Protein AF-A0A640KVN7-F1 (afdb_monomer_lite)

Secondary structure (DSSP, 8-state):
-----THHHHHHHHHHHHHTSSSS---THHHHHHHHHHHHHHHHHHHHHHHHSSPPPPS--TTSSSS---------------------S-SSSSS------------SSEEE-HHHHHHHHHSHHHHTTEEEEE--SGGGGG-EETTPEE--TTT--HHHHHHHHHHHHHTT-SEEEEE-SSSSSHHHHHHHHHHHHHHHHT---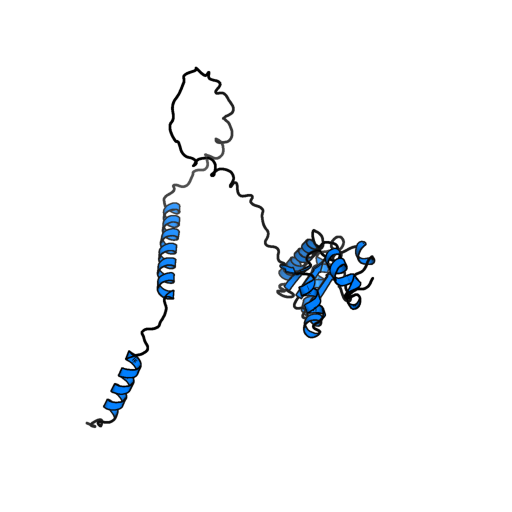SEEEEETTHHHHHHHHHTTT-GGGEE-

InterPro domains:
  IPR001763 Rhodanese-like domain [PF00581] (114-219)
  IPR001763 Rhodanese-like domain [PS50206] (126-227)
  IPR001763 Rhodanese-like domain [SM00450] (113-224)
  IPR036873 Rhodanese-like domain superfamily [G3DSA:3.40.250.10] (106-231)
  IPR036873 Rhodanese-like domain superfamily [SSF52821] (99-225)

Radius of gyration: 34.39 Å; chains: 1; bounding box: 110×63×78 Å

pLDDT: mean 75.11, std 23.39, range [31.22, 98.5]

Structure (mmCIF, N/CA/C/O backbone):
data_AF-A0A640KVN7-F1
#
_entry.id   AF-A0A640KVN7-F1
#
loop_
_atom_site.group_PDB
_atom_site.id
_atom_site.type_symbol
_atom_site.label_atom_id
_atom_site.label_alt_id
_atom_site.label_comp_id
_atom_site.label_asym_id
_atom_site.label_entity_id
_atom_site.label_seq_id
_atom_site.pdbx_PDB_ins_code
_atom_site.Cartn_x
_atom_site.Cartn_y
_atom_site.Cartn_z
_atom_site.occupancy
_atom_site.B_iso_or_equiv
_atom_site.auth_seq_id
_atom_site.auth_comp_id
_atom_site.auth_asym_id
_atom_site.auth_atom_id
_atom_site.pdbx_PDB_model_num
ATOM 1 N N . MET A 1 1 ? -47.827 -38.347 60.239 1.00 43.31 1 MET A N 1
ATOM 2 C CA . MET A 1 1 ? -46.604 -39.122 59.931 1.00 43.31 1 MET A CA 1
ATOM 3 C C . MET A 1 1 ? -46.817 -39.883 58.624 1.00 43.31 1 MET A C 1
ATOM 5 O O . MET A 1 1 ? -47.481 -40.911 58.635 1.00 43.31 1 MET A O 1
ATOM 9 N N . ARG A 1 2 ? -46.360 -39.347 57.481 1.00 44.22 2 ARG A N 1
ATOM 10 C CA . ARG A 1 2 ? -46.445 -40.034 56.176 1.00 44.22 2 ARG A CA 1
ATOM 11 C C . ARG A 1 2 ? -45.175 -40.862 55.975 1.00 44.22 2 ARG A C 1
ATOM 13 O O . ARG A 1 2 ? -44.081 -40.314 56.032 1.00 44.22 2 ARG A O 1
ATOM 20 N N . LYS A 1 3 ? -45.337 -42.174 55.791 1.00 52.16 3 LYS A N 1
ATOM 21 C CA . LYS A 1 3 ? -44.255 -43.109 55.462 1.00 52.16 3 LYS A CA 1
ATOM 22 C C . LYS A 1 3 ? -43.907 -42.936 53.981 1.00 52.16 3 LYS A C 1
ATOM 24 O O . LYS A 1 3 ? -44.757 -43.186 53.130 1.00 52.16 3 LYS A O 1
ATOM 29 N N . ASN A 1 4 ? -42.690 -42.484 53.686 1.00 48.12 4 ASN A N 1
ATOM 30 C CA . ASN A 1 4 ? -42.161 -42.459 52.324 1.00 48.12 4 ASN A CA 1
ATOM 31 C C . ASN A 1 4 ? -41.901 -43.902 51.867 1.00 48.12 4 ASN A C 1
ATOM 33 O O . ASN A 1 4 ? -41.348 -44.704 52.617 1.00 48.12 4 ASN A O 1
ATOM 37 N N . GLY A 1 5 ? -42.385 -44.239 50.672 1.00 59.75 5 GLY A N 1
ATOM 38 C CA . GLY A 1 5 ? -42.356 -45.592 50.124 1.00 59.75 5 GLY A CA 1
ATOM 39 C C . GLY A 1 5 ? -40.997 -46.007 49.533 1.00 59.75 5 GLY A C 1
ATOM 40 O O . GLY A 1 5 ? -40.165 -45.154 49.223 1.00 59.75 5 GLY A O 1
ATOM 41 N N . PRO A 1 6 ? -40.802 -47.319 49.297 1.00 62.38 6 PRO A N 1
ATOM 42 C CA . PRO A 1 6 ? -39.524 -47.955 48.935 1.00 62.38 6 PRO A CA 1
ATOM 43 C C . PRO A 1 6 ? -38.970 -47.601 47.539 1.00 62.38 6 PRO A C 1
ATOM 45 O O . PRO A 1 6 ? -37.938 -48.124 47.129 1.00 62.38 6 PRO A O 1
ATOM 48 N N . ILE A 1 7 ? -39.633 -46.712 46.795 1.00 59.22 7 ILE A N 1
ATOM 49 C CA . ILE A 1 7 ? -39.242 -46.321 45.431 1.00 59.22 7 ILE A CA 1
ATOM 50 C C . ILE A 1 7 ? -38.192 -45.194 45.451 1.00 59.22 7 ILE A C 1
ATOM 52 O O . ILE A 1 7 ? -37.333 -45.137 44.571 1.00 59.22 7 ILE A O 1
ATOM 56 N N . ALA A 1 8 ? -38.192 -44.337 46.480 1.00 58.03 8 ALA A N 1
ATOM 57 C CA . ALA A 1 8 ? -37.232 -43.233 46.592 1.00 58.03 8 ALA A CA 1
ATOM 58 C C . ALA A 1 8 ? -35.792 -43.724 46.856 1.00 58.03 8 ALA A C 1
ATOM 60 O O . ALA A 1 8 ? -34.836 -43.172 46.310 1.00 58.03 8 ALA A O 1
ATOM 61 N N . ASP A 1 9 ? -35.636 -44.818 47.605 1.00 58.88 9 ASP A N 1
ATOM 62 C CA . ASP A 1 9 ? -34.319 -45.349 47.981 1.00 58.88 9 ASP A CA 1
ATOM 63 C C . ASP A 1 9 ? -33.575 -46.013 46.813 1.00 58.88 9 ASP A C 1
ATOM 65 O O . ASP A 1 9 ? -32.343 -45.999 46.767 1.00 58.88 9 ASP A O 1
ATOM 69 N N . ALA A 1 10 ? -34.300 -46.554 45.831 1.00 64.56 10 ALA A N 1
ATOM 70 C CA . ALA A 1 10 ? -33.694 -47.151 44.642 1.00 64.56 10 ALA A CA 1
ATOM 71 C C . ALA A 1 10 ? -33.147 -46.088 43.670 1.00 64.56 10 ALA A C 1
ATOM 73 O O . ALA A 1 10 ? -32.120 -46.307 43.022 1.00 64.56 10 ALA A O 1
ATOM 74 N N . LEU A 1 11 ? -33.794 -44.918 43.601 1.00 61.25 11 LEU A N 1
ATOM 75 C CA . LEU A 1 11 ? -33.374 -43.811 42.739 1.00 61.25 11 LEU A CA 1
ATOM 76 C C . LEU A 1 11 ? -32.134 -43.096 43.301 1.00 61.25 11 LEU A C 1
ATOM 78 O O . LEU A 1 11 ? -31.202 -42.793 42.558 1.00 61.25 11 LEU A O 1
ATOM 82 N N . ILE A 1 12 ? -32.076 -42.914 44.625 1.00 64.31 12 ILE A N 1
ATOM 83 C CA . ILE A 1 12 ? -30.932 -42.293 45.311 1.00 64.31 12 ILE A CA 1
ATOM 84 C C . ILE A 1 12 ? -29.673 -43.167 45.185 1.00 64.31 12 ILE A C 1
ATOM 86 O O . ILE A 1 12 ? -28.585 -42.651 44.926 1.00 64.31 12 ILE A O 1
ATOM 90 N N . ARG A 1 13 ? -29.803 -44.499 45.270 1.00 64.62 13 ARG A N 1
ATOM 91 C CA . ARG A 1 13 ? -28.656 -45.415 45.113 1.00 64.62 13 ARG A CA 1
ATOM 92 C C . ARG A 1 13 ? -28.115 -45.469 43.681 1.00 64.62 13 ARG A C 1
ATOM 94 O O . ARG A 1 13 ? -26.907 -45.605 43.506 1.00 64.62 13 ARG A O 1
ATOM 101 N N . ARG A 1 14 ? -28.966 -45.314 42.658 1.00 59.84 14 ARG A N 1
ATOM 102 C CA . ARG A 1 14 ? -28.513 -45.229 41.254 1.00 59.84 14 ARG A CA 1
ATOM 103 C C . ARG A 1 14 ? -27.856 -43.885 40.920 1.00 59.84 14 ARG A C 1
ATOM 105 O O . ARG A 1 14 ? -26.893 -43.875 40.161 1.00 59.84 14 ARG A O 1
ATOM 112 N N . LEU A 1 15 ? -28.302 -42.785 41.529 1.00 57.53 15 LEU A N 1
ATOM 113 C CA . LEU A 1 15 ? -27.653 -41.474 41.388 1.00 57.53 15 LEU A CA 1
ATOM 114 C C . LEU A 1 15 ? -26.285 -41.415 42.091 1.00 57.53 15 LEU A C 1
ATOM 116 O O . LEU A 1 15 ? -25.344 -40.844 41.545 1.00 57.53 15 LEU A O 1
ATOM 120 N N . ALA A 1 16 ? -26.132 -42.072 43.245 1.00 57.59 16 ALA A N 1
ATOM 121 C CA . ALA A 1 16 ? -24.850 -42.143 43.952 1.00 57.59 16 ALA A CA 1
ATOM 122 C C . ALA A 1 16 ? -23.779 -42.958 43.194 1.00 57.59 16 ALA A C 1
ATOM 124 O O . ALA A 1 16 ? -22.610 -42.578 43.196 1.00 57.59 16 ALA A O 1
ATOM 125 N N . ALA A 1 17 ? -24.166 -44.030 42.490 1.00 56.72 17 ALA A N 1
ATOM 126 C CA . ALA A 1 17 ? -23.239 -44.840 41.688 1.00 56.72 17 ALA A CA 1
ATOM 127 C C . ALA A 1 17 ? -22.797 -44.153 40.377 1.00 56.72 17 ALA A C 1
ATOM 129 O O . ALA A 1 17 ? -21.708 -44.418 39.861 1.00 56.72 17 ALA A O 1
ATOM 130 N N . PHE A 1 18 ? -23.620 -43.243 39.844 1.00 52.03 18 PHE A N 1
ATOM 131 C CA . PHE A 1 18 ? -23.263 -42.448 38.666 1.00 52.03 18 PHE A CA 1
ATOM 132 C C . PHE A 1 18 ? -22.280 -41.318 39.022 1.00 52.03 18 PHE A C 1
ATOM 134 O O . PHE A 1 18 ? -21.377 -41.016 38.249 1.00 52.03 18 PHE A O 1
ATOM 141 N N . LEU A 1 19 ? -22.385 -40.754 40.231 1.00 51.53 19 LEU A N 1
ATOM 142 C CA . LEU A 1 19 ? -21.483 -39.701 40.715 1.00 51.53 19 LEU A CA 1
ATOM 143 C C . LEU A 1 19 ? -20.111 -40.216 41.186 1.00 51.53 19 LEU A C 1
ATOM 145 O O . LEU A 1 19 ? -19.156 -39.443 41.202 1.00 51.53 19 LEU A O 1
ATOM 149 N N . SER A 1 20 ? -19.966 -41.506 41.512 1.00 51.16 20 SER A N 1
ATOM 150 C CA . SER A 1 20 ? -18.671 -42.080 41.916 1.00 51.16 20 SER A CA 1
ATOM 151 C C . SER A 1 20 ? -17.769 -42.489 40.746 1.00 51.16 20 SER A C 1
ATOM 153 O O . SER A 1 20 ? -16.609 -42.823 40.967 1.00 51.16 20 SER A O 1
ATOM 155 N N . SER A 1 21 ? -18.279 -42.474 39.510 1.00 48.91 21 SER A N 1
ATOM 156 C CA . SER A 1 21 ? -17.577 -43.032 38.341 1.00 48.91 21 SER A CA 1
ATOM 157 C C . SER A 1 21 ? -17.029 -41.969 37.376 1.00 48.91 21 SER A C 1
ATOM 159 O O . SER A 1 21 ? -16.408 -42.317 36.376 1.00 48.91 21 SER A O 1
ATOM 161 N N . SER A 1 22 ? -17.225 -40.674 37.659 1.00 49.03 22 SER A N 1
ATOM 162 C CA . SER A 1 22 ? -16.924 -39.586 36.707 1.00 49.03 22 SER A CA 1
ATOM 163 C C . SER A 1 22 ? -15.979 -38.492 37.227 1.00 49.03 22 SER A C 1
ATOM 165 O O . SER A 1 22 ? -15.838 -37.466 36.571 1.00 49.03 22 SER A O 1
ATOM 167 N N . VAL A 1 23 ? -15.297 -38.684 38.365 1.00 51.50 23 VAL A N 1
ATOM 168 C CA . VAL A 1 23 ? -14.463 -37.625 38.994 1.00 51.50 23 VAL A CA 1
ATOM 169 C C . VAL A 1 23 ? -12.947 -37.901 38.940 1.00 51.50 23 VAL A C 1
ATOM 171 O O . VAL A 1 23 ? -12.161 -37.167 39.523 1.00 51.50 23 VAL A O 1
ATOM 174 N N . LEU A 1 24 ? -12.478 -38.904 38.189 1.00 48.97 24 LEU A N 1
ATOM 175 C CA . LEU A 1 24 ? -11.036 -39.222 38.106 1.00 48.97 24 LEU A CA 1
ATOM 176 C C . LEU A 1 24 ? -10.362 -38.918 36.762 1.00 48.97 24 LEU A C 1
ATOM 178 O O . LEU A 1 24 ? -9.328 -39.499 36.450 1.00 48.97 24 LEU A O 1
ATOM 182 N N . LEU A 1 25 ? -10.882 -37.966 35.987 1.00 52.50 25 LEU A N 1
ATOM 183 C CA . LEU A 1 25 ? -10.178 -37.446 34.809 1.00 52.50 25 LEU A CA 1
ATOM 184 C C . LEU A 1 25 ? -10.320 -35.925 34.705 1.00 52.50 25 LEU A C 1
ATOM 186 O O . LEU A 1 25 ? -10.921 -35.424 33.763 1.00 52.50 25 LEU A O 1
ATOM 190 N N . PHE A 1 26 ? -9.773 -35.176 35.668 1.00 45.59 26 PHE A N 1
ATOM 191 C CA . PHE A 1 26 ? -9.698 -33.714 35.578 1.00 45.59 26 PHE A CA 1
ATOM 192 C C . PHE A 1 26 ? -8.299 -33.178 35.992 1.00 45.59 26 PHE A C 1
ATOM 194 O O . PHE A 1 26 ? -7.956 -33.114 37.166 1.00 45.59 26 PHE A O 1
ATOM 201 N N . PHE A 1 27 ? -7.542 -32.763 34.963 1.00 47.47 27 PHE A N 1
ATOM 202 C CA . PHE A 1 27 ? -6.564 -31.657 34.874 1.00 47.47 27 PHE A CA 1
ATOM 203 C C . PHE A 1 27 ? -5.176 -31.737 35.558 1.00 47.47 27 PHE A C 1
ATOM 205 O O . PHE A 1 27 ? -5.033 -31.387 36.727 1.00 47.47 27 PHE A O 1
ATOM 212 N N . PRO A 1 28 ? -4.089 -31.962 34.784 1.00 48.47 28 PRO A N 1
ATOM 213 C CA . PRO A 1 28 ? -2.717 -31.652 35.213 1.00 48.47 28 PRO A CA 1
ATOM 214 C C . PRO A 1 28 ? -2.386 -30.141 35.223 1.00 48.47 28 PRO A C 1
ATOM 216 O O . PRO A 1 28 ? -1.265 -29.756 35.552 1.00 48.47 28 PRO A O 1
ATOM 219 N N . SER A 1 29 ? -3.327 -29.251 34.884 1.00 53.38 29 SER A N 1
ATOM 220 C CA . SER A 1 29 ? -3.062 -27.807 34.780 1.00 53.38 29 SER A CA 1
ATOM 221 C C . SER A 1 29 ? -3.031 -27.073 36.124 1.00 53.38 29 SER A C 1
ATOM 223 O O . SER A 1 29 ? -2.376 -26.039 36.224 1.00 53.38 29 SER A O 1
ATOM 225 N N . CYS A 1 30 ? -3.662 -27.590 37.184 1.00 48.72 30 CYS A N 1
ATOM 226 C CA . CYS A 1 30 ? -3.675 -26.907 38.485 1.00 48.72 30 CYS A CA 1
ATOM 227 C C . CYS A 1 30 ? -2.307 -26.918 39.186 1.00 48.72 30 CYS A C 1
ATOM 229 O O . CYS A 1 30 ? -1.990 -25.979 39.914 1.00 48.72 30 CYS A O 1
ATOM 231 N N . TYR A 1 31 ? -1.463 -27.922 38.926 1.00 53.47 31 TYR A N 1
ATOM 232 C CA . TYR A 1 31 ? -0.125 -27.992 39.521 1.00 53.47 31 TYR A CA 1
ATOM 233 C C . TYR A 1 31 ? 0.790 -26.882 38.980 1.00 53.47 31 TYR A C 1
ATOM 235 O O . TYR A 1 31 ? 1.540 -26.268 39.733 1.00 53.47 31 TYR A O 1
ATOM 243 N N . ILE A 1 32 ? 0.661 -26.538 37.694 1.00 58.97 32 ILE A N 1
ATOM 244 C CA . ILE A 1 32 ? 1.447 -25.469 37.059 1.00 58.97 32 ILE A CA 1
ATOM 245 C C . ILE A 1 32 ? 1.089 -24.097 37.650 1.00 58.97 32 ILE A C 1
ATOM 247 O O . ILE A 1 32 ? 1.984 -23.305 37.944 1.00 58.97 32 ILE A O 1
ATOM 251 N N . TYR A 1 33 ? -0.196 -23.825 37.902 1.00 57.69 33 TYR A N 1
ATOM 252 C CA . TYR A 1 33 ? -0.620 -22.545 38.482 1.00 57.69 33 TYR A CA 1
ATOM 253 C C . TYR A 1 33 ? -0.106 -22.332 39.912 1.00 57.69 33 TYR A C 1
ATOM 255 O O . TYR A 1 33 ? 0.260 -21.209 40.259 1.00 57.69 33 TYR A O 1
ATOM 263 N N . ILE A 1 34 ? -0.005 -23.393 40.720 1.00 64.44 34 ILE A N 1
ATOM 264 C CA . ILE A 1 34 ? 0.544 -23.301 42.083 1.00 64.44 34 ILE A CA 1
ATOM 265 C C . ILE A 1 34 ? 2.046 -22.975 42.042 1.00 64.44 34 ILE A C 1
ATOM 267 O O . ILE A 1 34 ? 2.504 -22.115 42.795 1.00 64.44 34 ILE A O 1
ATOM 271 N N . TYR A 1 35 ? 2.806 -23.585 41.125 1.00 62.69 35 TYR A N 1
ATOM 272 C CA . TYR A 1 35 ? 4.237 -23.293 40.970 1.00 62.69 35 TYR A CA 1
ATOM 273 C C . TYR A 1 35 ? 4.503 -21.884 40.429 1.00 62.69 35 TYR A C 1
ATOM 275 O O . TYR A 1 35 ? 5.398 -21.204 40.929 1.00 62.69 35 TYR A O 1
ATOM 283 N N . ILE A 1 36 ? 3.711 -21.409 39.461 1.00 67.62 36 ILE A N 1
ATOM 284 C CA . ILE A 1 36 ? 3.843 -20.041 38.936 1.00 67.62 36 ILE A CA 1
ATOM 285 C C . ILE A 1 36 ? 3.528 -19.017 40.032 1.00 67.62 36 ILE A C 1
ATOM 287 O O . ILE A 1 36 ? 4.274 -18.051 40.191 1.00 67.62 36 ILE A O 1
ATOM 291 N N . PHE A 1 37 ? 2.478 -19.240 40.829 1.00 70.81 37 PHE A N 1
ATOM 292 C CA . PHE A 1 37 ? 2.114 -18.327 41.912 1.00 70.81 37 PHE A CA 1
ATOM 293 C C . PHE A 1 37 ? 3.179 -18.287 43.019 1.00 70.81 37 PHE A C 1
ATOM 295 O O . PHE A 1 37 ? 3.561 -17.202 43.455 1.00 70.81 37 PHE A O 1
ATOM 302 N N . ALA A 1 38 ? 3.727 -19.440 43.420 1.00 67.19 38 ALA A N 1
ATOM 303 C CA . ALA A 1 38 ? 4.805 -19.511 44.412 1.00 67.19 38 ALA A CA 1
ATOM 304 C C . ALA A 1 38 ? 6.116 -18.860 43.927 1.00 67.19 38 ALA A C 1
ATOM 306 O O . ALA A 1 38 ? 6.838 -18.244 44.712 1.00 67.19 38 ALA A O 1
ATOM 307 N N . PHE A 1 39 ? 6.424 -18.951 42.631 1.00 70.44 39 PHE A N 1
ATOM 308 C CA . PHE A 1 39 ? 7.605 -18.304 42.056 1.00 70.44 39 PHE A CA 1
ATOM 309 C C . PHE A 1 39 ? 7.435 -16.779 41.968 1.00 70.44 39 PHE A C 1
ATOM 311 O O . PHE A 1 39 ? 8.364 -16.024 42.263 1.00 70.44 39 PHE A O 1
ATOM 318 N N . TYR A 1 40 ? 6.228 -16.307 41.632 1.00 70.31 40 TYR A N 1
ATOM 319 C CA . TYR A 1 40 ? 5.926 -14.877 41.554 1.00 70.31 40 TYR A CA 1
ATOM 320 C C . TYR A 1 40 ? 5.977 -14.197 42.930 1.00 70.31 40 TYR A C 1
ATOM 322 O O . TYR A 1 40 ? 6.529 -13.103 43.055 1.00 70.31 40 TYR A O 1
ATOM 330 N N . THR A 1 41 ? 5.469 -14.846 43.983 1.00 69.44 41 THR A N 1
ATOM 331 C CA . THR A 1 41 ? 5.527 -14.301 45.351 1.00 69.44 41 THR A CA 1
ATOM 332 C C . THR A 1 41 ? 6.956 -14.248 45.897 1.00 69.44 41 THR A C 1
ATOM 334 O O . THR A 1 41 ? 7.295 -13.290 46.591 1.00 69.44 41 THR A O 1
ATOM 337 N N . ALA A 1 42 ? 7.827 -15.194 45.526 1.00 67.44 42 ALA A N 1
ATOM 338 C CA . ALA A 1 42 ? 9.242 -15.169 45.901 1.00 67.44 42 ALA A CA 1
ATOM 339 C C . ALA A 1 42 ? 10.016 -14.018 45.229 1.00 67.44 42 ALA A C 1
ATOM 341 O O . ALA A 1 42 ? 10.785 -13.322 45.895 1.00 67.44 42 ALA A O 1
ATOM 342 N N . ILE A 1 43 ? 9.784 -13.767 43.934 1.00 67.50 43 ILE A N 1
ATOM 343 C CA . ILE A 1 43 ? 10.449 -12.675 43.200 1.00 67.50 43 ILE A CA 1
ATOM 344 C C . ILE A 1 43 ? 9.966 -11.307 43.689 1.00 67.50 43 ILE A C 1
ATOM 346 O O . ILE A 1 43 ? 10.782 -10.426 43.970 1.00 67.50 43 ILE A O 1
ATOM 350 N N . VAL A 1 44 ? 8.650 -11.125 43.835 1.00 71.50 44 VAL A N 1
ATOM 351 C CA . VAL A 1 44 ? 8.087 -9.860 44.329 1.00 71.50 44 VAL A CA 1
ATOM 352 C C . VAL A 1 44 ? 8.515 -9.612 45.778 1.00 71.50 44 VAL A C 1
ATOM 354 O O . VAL A 1 44 ? 8.887 -8.488 46.115 1.00 71.50 44 VAL A O 1
ATOM 357 N N . GLY A 1 45 ? 8.564 -10.655 46.614 1.00 64.81 45 GLY A N 1
ATOM 358 C CA . GLY A 1 45 ? 9.067 -10.570 47.985 1.00 64.81 45 GLY A CA 1
ATOM 359 C C . GLY A 1 45 ? 10.535 -10.140 48.063 1.00 64.81 45 GLY A C 1
ATOM 360 O O . GLY A 1 45 ? 10.864 -9.234 48.827 1.00 64.81 45 GLY A O 1
ATOM 361 N N . ALA A 1 46 ? 11.411 -10.715 47.231 1.00 59.25 46 ALA A N 1
ATOM 362 C CA . ALA A 1 46 ? 12.831 -10.357 47.193 1.00 59.25 46 ALA A CA 1
ATOM 363 C C . ALA A 1 46 ? 13.069 -8.918 46.692 1.00 59.25 46 ALA A C 1
ATOM 365 O O . ALA A 1 46 ? 13.905 -8.199 47.245 1.00 59.25 46 ALA A O 1
ATOM 366 N N . CYS A 1 47 ? 12.299 -8.457 45.699 1.00 55.19 47 CYS A N 1
ATOM 367 C CA . CYS A 1 47 ? 12.362 -7.071 45.225 1.00 55.19 47 CYS A CA 1
ATOM 368 C C . CYS A 1 47 ? 11.873 -6.066 46.276 1.00 55.19 47 CYS A C 1
ATOM 370 O O . CYS A 1 47 ? 12.480 -5.006 46.440 1.00 55.19 47 CYS A O 1
ATOM 372 N N . LEU A 1 48 ? 10.810 -6.394 47.017 1.00 56.59 48 LEU A N 1
ATOM 373 C CA . LEU A 1 48 ? 10.281 -5.510 48.055 1.00 56.59 48 LEU A CA 1
ATOM 374 C C . LEU A 1 48 ? 11.227 -5.424 49.264 1.00 56.59 48 LEU A C 1
ATOM 376 O O . LEU A 1 48 ? 11.400 -4.348 49.835 1.00 56.59 48 LEU A O 1
ATOM 380 N N . TYR A 1 49 ? 11.913 -6.521 49.605 1.00 56.12 49 TYR A N 1
ATOM 381 C CA . TYR A 1 49 ? 12.904 -6.537 50.687 1.00 56.12 49 TYR A CA 1
ATOM 382 C C . TYR A 1 49 ? 14.173 -5.734 50.351 1.00 56.12 49 TYR A C 1
ATOM 384 O O . TYR A 1 49 ? 14.769 -5.124 51.243 1.00 56.12 49 TYR A O 1
ATOM 392 N N . GLY A 1 50 ? 14.559 -5.685 49.070 1.00 56.00 50 GLY A N 1
ATOM 393 C CA . GLY A 1 50 ? 15.673 -4.865 48.581 1.00 56.00 50 GLY A CA 1
ATOM 394 C C . GLY A 1 50 ? 15.376 -3.360 48.573 1.00 56.00 50 GLY A C 1
ATOM 395 O O . GLY A 1 50 ? 16.272 -2.561 48.828 1.00 56.00 50 GLY A O 1
ATOM 396 N N . LEU A 1 51 ? 14.120 -2.960 48.352 1.00 55.66 51 LEU A N 1
ATOM 397 C CA . LEU A 1 51 ? 13.710 -1.548 48.360 1.00 55.66 51 LEU A CA 1
ATOM 398 C C . LEU A 1 51 ? 13.528 -0.969 49.772 1.00 55.66 51 LEU A C 1
ATOM 400 O O . LEU A 1 51 ? 13.637 0.243 49.947 1.00 55.66 51 LEU A O 1
ATOM 404 N N . LEU A 1 52 ? 13.278 -1.813 50.777 1.00 55.59 52 LEU A N 1
ATOM 405 C CA . LEU A 1 52 ? 13.017 -1.374 52.153 1.00 55.59 52 LEU A CA 1
ATOM 406 C C . LEU A 1 52 ? 14.263 -1.325 53.057 1.00 55.59 52 LEU A C 1
ATOM 408 O O . LEU A 1 52 ? 14.181 -0.753 54.140 1.00 55.59 52 LEU A O 1
ATOM 412 N N . ASN A 1 53 ? 15.412 -1.866 52.626 1.00 52.06 53 ASN A N 1
ATOM 413 C CA . ASN A 1 53 ? 16.631 -1.946 53.452 1.00 52.06 53 ASN A CA 1
ATOM 414 C C . ASN A 1 53 ? 17.847 -1.166 52.920 1.00 52.06 53 ASN A C 1
ATOM 416 O O . ASN A 1 53 ? 18.924 -1.255 53.509 1.00 52.06 53 ASN A O 1
ATOM 420 N N . PHE A 1 54 ? 17.711 -0.376 51.851 1.00 47.69 54 PHE A N 1
ATOM 421 C CA . PHE A 1 54 ? 18.787 0.525 51.428 1.00 47.69 54 PHE A CA 1
ATOM 422 C C . PHE A 1 54 ? 18.604 1.928 52.030 1.00 47.69 54 PHE A C 1
ATOM 424 O O . PHE A 1 54 ? 17.579 2.571 51.781 1.00 47.69 54 PHE A O 1
ATOM 431 N N . PRO A 1 55 ? 19.579 2.448 52.802 1.00 51.44 55 PRO A N 1
ATOM 432 C CA . PRO A 1 55 ? 19.546 3.835 53.237 1.00 51.44 55 PRO A CA 1
ATOM 433 C C . PRO A 1 55 ? 19.633 4.753 52.011 1.00 51.44 55 PRO A C 1
ATOM 435 O O . PRO A 1 55 ? 20.441 4.539 51.106 1.00 51.44 55 PRO A O 1
ATOM 438 N N . ARG A 1 56 ? 18.768 5.774 51.981 1.00 53.28 56 ARG A N 1
ATOM 439 C CA . ARG A 1 56 ? 18.707 6.797 50.926 1.00 53.28 56 ARG A CA 1
ATOM 440 C C . ARG A 1 56 ? 20.112 7.36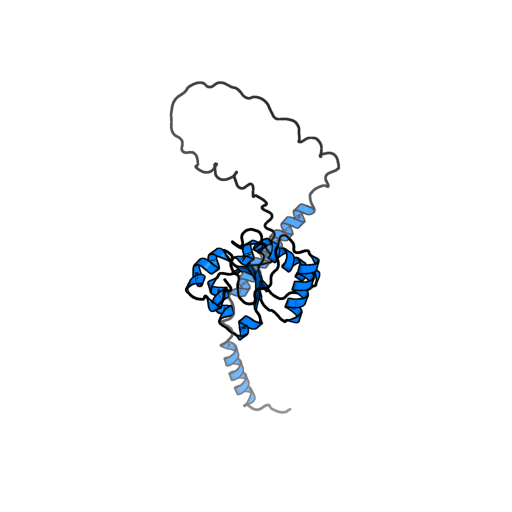2 50.657 1.00 53.28 56 ARG A C 1
ATOM 442 O O . ARG A 1 56 ? 20.737 7.829 51.611 1.00 53.28 56 ARG A O 1
ATOM 449 N N . PRO A 1 57 ? 20.607 7.393 49.406 1.00 43.34 57 PRO A N 1
ATOM 450 C CA . PRO A 1 57 ? 21.860 8.071 49.126 1.00 43.34 57 PRO A CA 1
ATOM 451 C C . PRO A 1 57 ? 21.638 9.579 49.262 1.00 43.34 57 PRO A C 1
ATOM 453 O O . PRO A 1 57 ? 20.799 10.174 48.583 1.00 43.34 57 PRO A O 1
ATOM 456 N N . SER A 1 58 ? 22.381 10.190 50.182 1.00 50.19 58 SER A N 1
ATOM 457 C CA . SER A 1 58 ? 22.502 11.635 50.278 1.00 50.19 58 SER A CA 1
ATOM 458 C C . SER A 1 58 ? 23.282 12.178 49.078 1.00 50.19 58 SER A C 1
ATOM 460 O O . SER A 1 58 ? 24.123 11.518 48.463 1.00 50.19 58 SER A O 1
ATOM 462 N N . VAL A 1 59 ? 22.938 13.408 48.726 1.00 53.78 59 VAL A N 1
ATOM 463 C CA . VAL A 1 59 ? 23.226 14.099 47.470 1.00 53.78 59 VAL A CA 1
ATOM 464 C C . VAL A 1 59 ? 24.693 14.560 47.391 1.00 53.78 59 VAL A C 1
ATOM 466 O O . VAL A 1 59 ? 24.933 15.751 47.320 1.00 53.78 59 VAL A O 1
ATOM 469 N N . TRP A 1 60 ? 25.690 13.667 47.467 1.00 45.03 60 TRP A N 1
ATOM 470 C CA . TRP A 1 60 ? 27.118 14.066 47.433 1.00 45.03 60 TRP A CA 1
ATOM 471 C C . TRP A 1 60 ? 28.099 13.091 46.745 1.00 45.03 60 TRP A C 1
ATOM 473 O O . TRP A 1 60 ? 29.307 13.265 46.866 1.00 45.03 60 TRP A O 1
ATOM 483 N N . TRP A 1 61 ? 27.640 12.103 45.966 1.00 39.09 61 TRP A N 1
ATOM 484 C CA . TRP A 1 61 ? 28.540 11.121 45.314 1.00 39.09 61 TRP A CA 1
ATOM 485 C C . TRP A 1 61 ? 28.592 11.168 43.776 1.00 39.09 61 TRP A C 1
ATOM 487 O O . TRP A 1 61 ? 29.161 10.278 43.150 1.00 39.09 61 TRP A O 1
ATOM 497 N N . ALA A 1 62 ? 28.068 12.218 43.139 1.00 42.59 62 ALA A N 1
ATOM 498 C CA . ALA A 1 62 ? 28.035 12.315 41.674 1.00 42.59 62 ALA A CA 1
ATOM 499 C C . ALA A 1 62 ? 29.334 12.828 41.004 1.00 42.59 62 ALA A C 1
ATOM 501 O O . ALA A 1 62 ? 29.366 12.921 39.781 1.00 42.59 62 ALA A O 1
ATOM 502 N N . SER A 1 63 ? 30.416 13.119 41.743 1.00 47.03 63 SER A N 1
ATOM 503 C CA . SER A 1 63 ? 31.599 13.798 41.163 1.00 47.03 63 SER A CA 1
ATOM 504 C C . SER A 1 63 ? 32.957 13.114 41.375 1.00 47.03 63 SER A C 1
ATOM 506 O O . SER A 1 63 ? 33.984 13.745 41.148 1.00 47.03 63 SER A O 1
ATOM 508 N N . LEU A 1 64 ? 33.019 11.834 41.764 1.00 44.00 64 LEU A N 1
ATOM 509 C CA . LEU A 1 64 ? 34.307 11.164 42.026 1.00 44.00 64 LEU A CA 1
ATOM 510 C C . LEU A 1 64 ? 34.448 9.772 41.387 1.00 44.00 64 LEU A C 1
ATOM 512 O O . LEU A 1 64 ? 34.981 8.854 42.001 1.00 44.00 64 LEU A O 1
ATOM 516 N N . PHE A 1 65 ? 33.985 9.608 40.145 1.00 37.78 65 PHE A N 1
ATOM 517 C CA . PHE A 1 65 ? 34.206 8.374 39.370 1.00 37.78 65 PHE A CA 1
ATOM 518 C C . PHE A 1 65 ? 34.574 8.617 37.897 1.00 37.78 65 PHE A C 1
ATOM 520 O O . PHE A 1 65 ? 34.384 7.747 37.053 1.00 37.78 65 PHE A O 1
ATOM 527 N N . LEU A 1 66 ? 35.121 9.799 37.582 1.00 45.62 66 LEU A N 1
ATOM 528 C CA . LEU A 1 66 ? 35.484 10.182 36.211 1.00 45.62 66 LEU A CA 1
ATOM 529 C C . LEU A 1 66 ? 36.943 10.619 36.007 1.00 45.62 66 LEU A C 1
ATOM 531 O O . LEU A 1 66 ? 37.264 11.135 34.947 1.00 45.62 66 LEU A O 1
ATOM 535 N N . LEU A 1 67 ? 37.856 10.386 36.956 1.00 45.94 67 LEU A N 1
ATOM 536 C CA . LEU A 1 67 ? 39.274 10.727 36.767 1.00 45.94 67 LEU A CA 1
ATOM 537 C C . LEU A 1 67 ? 40.199 9.847 37.615 1.00 45.94 67 LEU A C 1
ATOM 539 O O . LEU A 1 67 ? 40.484 10.165 38.765 1.00 45.94 67 LEU A O 1
ATOM 543 N N . ARG A 1 68 ? 40.663 8.740 37.023 1.00 40.97 68 ARG A N 1
ATOM 544 C CA . ARG A 1 68 ? 41.988 8.100 37.203 1.00 40.97 68 ARG A CA 1
ATOM 545 C C . ARG A 1 68 ? 41.887 6.621 36.847 1.00 40.97 68 ARG A C 1
ATOM 547 O O . ARG A 1 68 ? 41.367 5.842 37.638 1.00 40.97 68 ARG A O 1
ATOM 554 N N . LYS A 1 69 ? 42.468 6.242 35.710 1.00 36.41 69 LYS A N 1
ATOM 555 C CA . LYS A 1 69 ? 43.445 5.141 35.603 1.00 36.41 69 LYS A CA 1
ATOM 556 C C . LYS A 1 69 ? 43.922 5.020 34.152 1.00 36.41 69 LYS A C 1
ATOM 558 O O . LYS A 1 69 ? 43.666 4.039 33.470 1.00 36.41 69 LYS A O 1
ATOM 563 N N . GLU A 1 70 ? 44.669 6.025 33.713 1.00 43.59 70 GLU A N 1
ATOM 564 C CA . GLU A 1 70 ? 45.841 5.752 32.888 1.00 43.59 70 GLU A CA 1
ATOM 565 C C . GLU A 1 70 ? 47.047 5.767 33.826 1.00 43.59 70 GLU A C 1
ATOM 567 O O . GLU A 1 70 ? 47.201 6.710 34.603 1.00 43.59 70 GLU A O 1
ATOM 572 N N . ALA A 1 71 ? 47.824 4.685 33.800 1.00 37.94 71 ALA A N 1
ATOM 573 C CA . ALA A 1 71 ? 49.286 4.661 33.878 1.00 37.94 71 ALA A CA 1
ATOM 574 C C . ALA A 1 71 ? 49.791 3.336 34.470 1.00 37.94 71 ALA A C 1
ATOM 576 O O . ALA A 1 71 ? 49.473 2.970 35.599 1.00 37.94 71 ALA A O 1
ATOM 577 N N . ALA A 1 72 ? 50.669 2.716 33.680 1.00 37.22 72 ALA A N 1
ATOM 578 C CA . ALA A 1 72 ? 51.851 1.967 34.088 1.00 37.22 72 ALA A CA 1
ATOM 579 C C . ALA A 1 72 ? 51.672 0.655 34.873 1.00 37.22 72 ALA A C 1
ATOM 581 O O . ALA A 1 72 ? 51.474 0.638 36.084 1.00 37.22 72 ALA A O 1
ATOM 582 N N . CYS A 1 73 ? 51.973 -0.458 34.197 1.00 31.22 73 CYS A N 1
ATOM 583 C CA . CYS A 1 73 ? 52.827 -1.474 34.808 1.00 31.22 73 CYS A CA 1
ATOM 584 C C . CYS A 1 73 ? 53.660 -2.196 33.739 1.00 31.22 73 CYS A C 1
ATOM 586 O O . CYS A 1 73 ? 53.280 -3.225 33.188 1.00 31.22 73 CYS A O 1
ATOM 588 N N . THR A 1 74 ? 54.804 -1.596 33.428 1.00 41.41 74 THR A N 1
ATOM 589 C CA . THR A 1 74 ? 55.993 -2.252 32.886 1.00 41.41 74 THR A CA 1
ATOM 590 C C . THR A 1 74 ? 56.670 -2.988 34.043 1.00 41.41 74 THR A C 1
ATOM 592 O O . THR A 1 74 ? 57.109 -2.328 34.979 1.00 41.41 74 THR A O 1
ATOM 595 N N . LEU A 1 75 ? 56.782 -4.319 33.994 1.00 38.81 75 LEU A N 1
ATOM 596 C CA . LEU A 1 75 ? 57.741 -5.076 34.812 1.00 38.81 75 LEU A CA 1
ATOM 597 C C . LEU A 1 75 ? 58.052 -6.447 34.181 1.00 38.81 75 LEU A C 1
ATOM 599 O O . LEU A 1 75 ? 57.244 -7.368 34.173 1.00 38.81 75 LEU A O 1
ATOM 603 N N . THR A 1 76 ? 59.244 -6.487 33.588 1.00 38.97 76 THR A N 1
ATOM 604 C CA . THR A 1 76 ? 60.257 -7.559 33.539 1.00 38.97 76 THR A CA 1
ATOM 605 C C . THR A 1 76 ? 59.849 -9.016 33.816 1.00 38.97 76 THR A C 1
ATOM 607 O O . THR A 1 76 ? 59.507 -9.395 34.934 1.00 38.97 76 THR A O 1
ATOM 610 N N . LEU A 1 77 ? 60.078 -9.851 32.798 1.00 38.62 77 LEU A N 1
ATOM 611 C CA . LEU A 1 77 ? 60.200 -11.312 32.856 1.00 38.62 77 LEU A CA 1
ATOM 612 C C . LEU A 1 77 ? 61.509 -11.749 33.540 1.00 38.62 77 LEU A C 1
ATOM 614 O O . LEU A 1 77 ? 62.544 -11.110 33.338 1.00 38.62 77 LEU A O 1
ATOM 618 N N . PRO A 1 78 ? 61.509 -12.932 34.178 1.00 46.94 78 PRO A N 1
ATOM 619 C CA . PRO A 1 78 ? 62.600 -13.873 33.955 1.00 46.94 78 PRO A CA 1
ATOM 620 C C . PRO A 1 78 ? 62.121 -15.290 33.600 1.00 46.94 78 PRO A C 1
ATOM 622 O O . PRO A 1 78 ? 61.054 -15.757 33.990 1.00 46.94 78 PRO A O 1
ATOM 625 N N . HIS A 1 79 ? 62.971 -15.963 32.825 1.00 40.16 79 HIS A N 1
ATOM 626 C CA . HIS A 1 79 ? 62.915 -17.369 32.432 1.00 40.16 79 HIS A CA 1
ATOM 627 C C . HIS A 1 79 ? 62.755 -18.345 33.610 1.00 40.16 79 HIS A C 1
ATOM 629 O O . HIS A 1 79 ? 63.581 -18.333 34.517 1.00 40.16 79 HIS A O 1
ATOM 635 N N . ALA A 1 80 ? 61.839 -19.313 33.484 1.00 34.44 80 ALA A N 1
ATOM 636 C CA . ALA A 1 80 ? 62.073 -20.701 33.897 1.00 34.44 80 ALA A C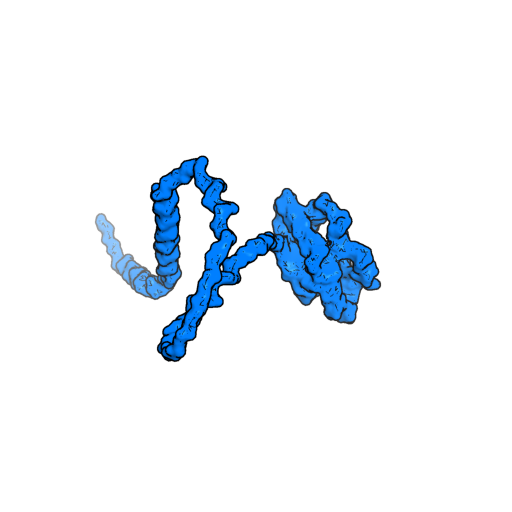A 1
ATOM 637 C C . ALA A 1 80 ? 61.042 -21.660 33.273 1.00 34.44 80 ALA A C 1
ATOM 639 O O . ALA A 1 80 ? 59.892 -21.316 33.018 1.00 34.44 80 ALA A O 1
ATOM 640 N N . ARG A 1 81 ? 61.516 -22.874 32.994 1.00 39.38 81 ARG A N 1
ATOM 641 C CA . ARG A 1 81 ? 60.883 -23.958 32.237 1.00 39.38 81 ARG A CA 1
ATOM 642 C C . ARG A 1 81 ? 59.803 -24.725 33.018 1.00 39.38 81 ARG A C 1
ATOM 644 O O . ARG A 1 81 ? 59.995 -25.049 34.178 1.00 39.38 81 ARG A O 1
ATOM 651 N N . ALA A 1 82 ? 58.834 -25.202 32.232 1.00 35.75 82 ALA A N 1
ATOM 652 C CA . ALA A 1 82 ? 58.206 -26.531 32.252 1.00 35.75 82 ALA A CA 1
ATOM 653 C C . ALA A 1 82 ? 57.246 -26.940 33.392 1.00 35.75 82 ALA A C 1
ATOM 655 O O . ALA A 1 82 ? 57.645 -27.127 34.532 1.00 35.75 82 ALA A O 1
ATOM 656 N N . ARG A 1 83 ? 56.026 -27.294 32.947 1.00 36.62 83 ARG A N 1
ATOM 657 C CA . ARG A 1 83 ? 55.203 -28.493 33.247 1.00 36.62 83 ARG A CA 1
ATOM 658 C C . ARG A 1 83 ? 53.738 -28.161 33.558 1.00 36.62 83 ARG A C 1
ATOM 660 O O . ARG A 1 83 ? 53.402 -27.641 34.609 1.00 36.62 83 ARG A O 1
ATOM 667 N N . SER A 1 84 ? 52.898 -28.528 32.587 1.00 43.94 84 SER A N 1
ATOM 668 C CA . SER A 1 84 ? 51.580 -29.167 32.729 1.00 43.94 84 SER A CA 1
ATOM 669 C C . SER A 1 84 ? 50.745 -28.839 33.970 1.00 43.94 84 SER A C 1
ATOM 671 O O . SER A 1 84 ? 50.919 -29.490 34.996 1.00 43.94 84 SER A O 1
ATOM 673 N N . VAL A 1 85 ? 49.720 -27.995 33.811 1.00 43.19 85 VAL A N 1
ATOM 674 C CA . VAL A 1 85 ? 48.465 -28.116 34.570 1.00 43.19 85 VAL A CA 1
ATOM 675 C C . VAL A 1 85 ? 47.299 -27.675 33.678 1.00 43.19 85 VAL A C 1
ATOM 677 O O . VAL A 1 85 ? 47.297 -26.576 33.129 1.00 43.19 85 VAL A O 1
ATOM 680 N N . LEU A 1 86 ? 46.320 -28.568 33.522 1.00 48.56 86 LEU A N 1
ATOM 681 C CA . LEU A 1 86 ? 44.987 -28.291 32.992 1.00 48.56 86 LEU A CA 1
ATOM 682 C C . LEU A 1 86 ? 44.345 -27.123 33.754 1.00 48.56 86 LEU A C 1
ATOM 684 O O . LEU A 1 86 ? 44.057 -27.273 34.936 1.00 48.56 86 LEU A O 1
ATOM 688 N N . PHE A 1 87 ? 44.044 -26.012 33.082 1.00 42.03 87 PHE A N 1
ATOM 689 C CA . PHE A 1 87 ? 43.154 -24.983 33.627 1.00 42.03 87 PHE A CA 1
ATOM 690 C C . PHE A 1 87 ? 42.174 -24.479 32.556 1.00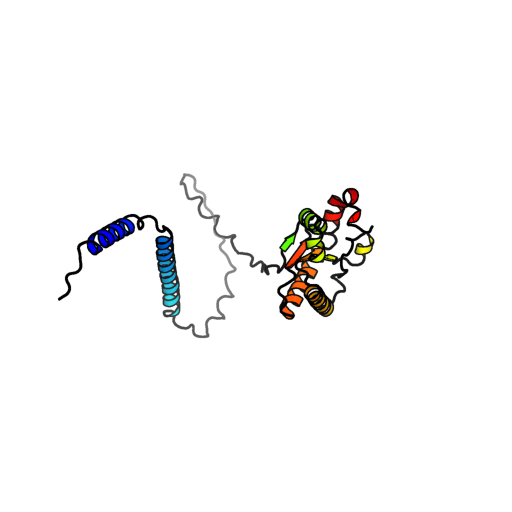 42.03 87 PHE A C 1
ATOM 692 O O . PHE A 1 87 ? 42.500 -23.699 31.667 1.00 42.03 87 PHE A O 1
ATOM 699 N N . THR A 1 88 ? 40.955 -25.015 32.658 1.00 44.84 88 THR A N 1
ATOM 700 C CA . THR A 1 88 ? 39.651 -24.353 32.466 1.00 44.84 88 THR A CA 1
ATOM 701 C C . THR A 1 88 ? 39.447 -23.419 31.264 1.00 44.84 88 THR A C 1
ATOM 703 O O . THR A 1 88 ? 39.687 -22.216 31.307 1.00 44.84 88 THR A O 1
ATOM 706 N N . ARG A 1 89 ? 38.783 -23.983 30.248 1.00 44.38 89 ARG A N 1
ATOM 707 C CA . ARG A 1 89 ? 38.077 -23.366 29.105 1.00 44.38 89 ARG A CA 1
ATOM 708 C C . ARG A 1 89 ? 36.853 -22.490 29.484 1.00 44.38 89 ARG A C 1
ATOM 710 O O . ARG A 1 89 ? 35.860 -22.490 28.769 1.00 44.38 89 ARG A O 1
ATOM 717 N N . ALA A 1 90 ? 36.881 -21.752 30.595 1.00 45.19 90 ALA A N 1
ATOM 718 C CA . ALA A 1 90 ? 35.676 -21.114 31.157 1.00 45.19 90 ALA A CA 1
ATOM 719 C C . ALA A 1 90 ? 35.771 -19.591 31.376 1.00 45.19 90 ALA A C 1
ATOM 721 O O . ALA A 1 90 ? 35.023 -19.048 32.180 1.00 45.19 90 ALA A O 1
ATOM 722 N N . ALA A 1 91 ? 36.666 -18.882 30.677 1.00 47.50 91 ALA A N 1
ATOM 723 C CA . ALA A 1 91 ? 36.863 -17.441 30.899 1.00 47.50 91 ALA A CA 1
ATOM 724 C C . ALA A 1 91 ? 37.009 -16.597 29.616 1.00 47.50 91 ALA A C 1
ATOM 726 O O . ALA A 1 91 ? 37.649 -15.554 29.636 1.00 47.50 91 ALA A O 1
ATOM 727 N N . TYR A 1 92 ? 36.406 -17.026 28.501 1.00 46.94 92 TYR A N 1
ATOM 728 C CA . TYR A 1 92 ? 36.349 -16.241 27.251 1.00 46.94 92 TYR A CA 1
ATOM 729 C C . TYR A 1 92 ? 34.937 -16.168 26.641 1.00 46.94 92 TYR A C 1
ATOM 731 O O . TYR A 1 92 ? 34.778 -16.037 25.434 1.00 46.94 92 TYR A O 1
ATOM 739 N N . CYS A 1 93 ? 33.888 -16.256 27.467 1.00 43.84 93 CYS A N 1
ATOM 740 C CA . CYS A 1 93 ? 32.497 -16.238 26.989 1.00 43.84 93 CYS A CA 1
ATOM 741 C C . CYS A 1 93 ? 31.574 -15.300 27.794 1.00 43.84 93 CYS A C 1
ATOM 743 O O . CYS A 1 93 ? 30.370 -15.526 27.852 1.00 43.84 93 CYS A O 1
ATOM 745 N N . ALA A 1 94 ? 32.117 -14.263 28.444 1.00 45.69 94 ALA A N 1
ATOM 746 C CA . ALA A 1 94 ? 31.336 -13.411 29.353 1.00 45.69 94 ALA A CA 1
ATOM 747 C C . ALA A 1 94 ? 31.477 -11.893 29.130 1.00 45.69 94 ALA A C 1
ATOM 749 O O . ALA A 1 94 ? 31.025 -11.120 29.970 1.00 45.69 94 ALA A O 1
ATOM 750 N N . THR A 1 95 ? 32.039 -11.438 28.001 1.00 47.53 95 THR A N 1
ATOM 751 C CA . THR A 1 95 ? 32.213 -9.988 27.769 1.00 47.53 95 THR A CA 1
ATOM 752 C C . THR A 1 95 ? 32.009 -9.550 26.317 1.00 47.53 95 THR A C 1
ATOM 754 O O . THR A 1 95 ? 32.732 -8.699 25.819 1.00 47.53 95 THR A O 1
ATOM 757 N N . LEU A 1 96 ? 31.006 -10.101 25.627 1.00 44.19 96 LEU A N 1
ATOM 758 C CA . LEU A 1 96 ? 30.461 -9.522 24.382 1.00 44.19 96 LEU A CA 1
ATOM 759 C C . LEU A 1 96 ? 28.923 -9.595 24.331 1.00 44.19 96 LEU A C 1
ATOM 761 O O . LEU A 1 96 ? 28.319 -9.687 23.270 1.00 44.19 96 LEU A O 1
ATOM 765 N N . LEU A 1 97 ? 28.274 -9.510 25.494 1.00 47.94 97 LEU A N 1
ATOM 766 C CA . LEU A 1 97 ? 26.846 -9.196 25.596 1.00 47.94 97 LEU A CA 1
ATOM 767 C C . LEU A 1 97 ? 26.659 -7.786 26.164 1.00 47.94 97 LEU A C 1
ATOM 769 O O . LEU A 1 97 ? 25.820 -7.554 27.030 1.00 47.94 97 LEU A O 1
ATOM 773 N N . TYR A 1 98 ? 27.428 -6.819 25.649 1.00 46.59 98 TYR A N 1
ATOM 774 C CA . TYR A 1 98 ? 26.958 -5.438 25.651 1.00 46.59 98 TYR A CA 1
ATOM 775 C C . TYR A 1 98 ? 25.840 -5.374 24.616 1.00 46.59 98 TYR A C 1
ATOM 777 O O . TYR A 1 98 ? 26.050 -5.123 23.430 1.00 46.59 98 TYR A O 1
ATOM 785 N N . THR A 1 99 ? 24.654 -5.752 25.081 1.00 47.78 99 THR A N 1
ATOM 786 C CA . THR A 1 99 ? 23.393 -5.667 24.370 1.00 47.78 99 THR A CA 1
ATOM 787 C C . THR A 1 99 ? 23.303 -4.289 23.739 1.00 47.78 99 THR A C 1
ATOM 789 O O . THR A 1 99 ? 23.083 -3.290 24.429 1.00 47.78 99 THR A O 1
ATOM 792 N N . SER A 1 100 ? 23.469 -4.242 22.418 1.00 45.84 100 SER A N 1
ATOM 793 C CA . SER A 1 100 ? 22.939 -3.152 21.625 1.00 45.84 100 SER A CA 1
ATOM 794 C C . SER A 1 100 ? 21.479 -3.007 22.025 1.00 45.84 100 SER A C 1
ATOM 796 O O . SER A 1 100 ? 20.648 -3.851 21.693 1.00 45.84 100 SER A O 1
ATOM 798 N N . ARG A 1 101 ? 21.153 -1.920 22.726 1.00 50.28 101 ARG A N 1
ATOM 799 C CA . ARG A 1 101 ? 19.830 -1.312 22.621 1.00 50.28 101 ARG A CA 1
ATOM 800 C C . ARG A 1 101 ? 19.697 -0.813 21.184 1.00 50.28 101 ARG A C 1
ATOM 802 O O . ARG A 1 101 ? 19.749 0.380 20.921 1.00 50.28 101 ARG A O 1
ATOM 809 N N . CYS A 1 102 ? 19.544 -1.743 20.243 1.00 42.47 102 CYS A N 1
ATOM 810 C CA . CYS A 1 102 ? 18.772 -1.456 19.059 1.00 42.47 102 CYS A CA 1
ATOM 811 C C . CYS A 1 102 ? 17.365 -1.249 19.610 1.00 42.47 102 CYS A C 1
ATOM 813 O O . CYS A 1 102 ? 16.715 -2.191 20.063 1.00 42.47 102 CYS A O 1
ATOM 815 N N . CYS A 1 103 ? 16.959 0.008 19.726 1.00 46.09 103 CYS A N 1
ATOM 816 C CA . CYS A 1 103 ? 15.574 0.374 19.925 1.00 46.09 103 CYS A CA 1
ATOM 817 C C . CYS A 1 103 ? 14.792 -0.145 18.712 1.00 46.09 103 CYS A C 1
ATOM 819 O O . CYS A 1 103 ? 14.521 0.585 17.763 1.00 46.09 103 CYS A O 1
ATOM 821 N N . VAL A 1 104 ? 14.451 -1.435 18.729 1.00 43.69 104 VAL A N 1
ATOM 822 C CA . VAL A 1 104 ? 13.436 -1.991 17.847 1.00 43.69 104 VAL A CA 1
ATOM 823 C C . VAL A 1 104 ? 12.136 -1.360 18.319 1.00 43.69 104 VAL A C 1
ATOM 825 O O . VAL A 1 104 ? 11.461 -1.855 19.219 1.00 43.69 104 VAL A O 1
ATOM 828 N N . THR A 1 105 ? 11.821 -0.194 17.760 1.00 48.34 105 THR A N 1
ATOM 829 C CA . THR A 1 105 ? 10.429 0.225 17.668 1.00 48.34 105 THR A CA 1
ATOM 830 C C . THR A 1 105 ? 9.729 -0.928 16.962 1.00 48.34 105 THR A C 1
ATOM 832 O O . THR A 1 105 ? 10.105 -1.293 15.849 1.00 48.34 105 THR A O 1
ATOM 835 N N . MET A 1 106 ? 8.813 -1.605 17.655 1.00 54.41 106 MET A N 1
ATOM 836 C CA . MET A 1 106 ? 8.012 -2.634 17.005 1.00 54.41 106 MET A CA 1
ATOM 837 C C . MET A 1 106 ? 7.297 -1.954 15.839 1.00 54.41 106 MET A C 1
ATOM 839 O O . MET A 1 106 ? 6.536 -1.009 16.048 1.00 54.41 106 MET A O 1
ATOM 843 N N . SER A 1 107 ? 7.629 -2.360 14.613 1.00 62.09 107 SER A N 1
ATOM 844 C CA . SER A 1 107 ? 6.999 -1.836 13.409 1.00 62.09 107 SER A CA 1
ATOM 845 C C . SER A 1 107 ? 5.504 -2.106 13.502 1.00 62.09 107 SER A C 1
ATOM 847 O O . SER A 1 107 ? 5.099 -3.240 13.747 1.00 62.09 107 SER A O 1
ATOM 849 N N . ASN A 1 108 ? 4.680 -1.079 13.297 1.00 87.25 108 ASN A N 1
ATOM 850 C CA . ASN A 1 108 ? 3.222 -1.201 13.395 1.00 87.25 108 ASN A CA 1
ATOM 851 C C . ASN A 1 108 ? 2.605 -1.796 12.110 1.00 87.25 108 ASN A C 1
ATOM 853 O O . ASN A 1 108 ? 1.475 -1.488 11.749 1.00 87.25 108 ASN A O 1
ATOM 857 N N . TYR A 1 109 ? 3.396 -2.595 11.392 1.00 95.38 109 TYR A N 1
ATOM 858 C CA . TYR A 1 109 ? 3.058 -3.266 10.148 1.00 95.38 109 TYR A CA 1
ATOM 859 C C . TYR A 1 109 ? 3.758 -4.629 10.099 1.00 95.38 109 TYR A C 1
ATOM 861 O O . TYR A 1 109 ? 4.814 -4.825 10.712 1.00 95.38 109 TYR A O 1
ATOM 869 N N . ALA A 1 110 ? 3.191 -5.552 9.327 1.00 96.50 110 ALA A N 1
ATOM 870 C CA . ALA A 1 110 ? 3.802 -6.838 8.999 1.00 96.50 110 ALA A CA 1
ATOM 871 C C . ALA A 1 110 ? 4.295 -6.858 7.543 1.00 96.50 110 ALA A C 1
ATOM 873 O O . ALA A 1 110 ? 3.912 -6.018 6.734 1.00 96.50 110 ALA A O 1
ATOM 874 N N . TYR A 1 111 ? 5.158 -7.809 7.191 1.00 97.00 111 TYR A N 1
ATOM 875 C CA . TYR A 1 111 ? 5.527 -8.032 5.791 1.00 97.00 111 TYR A CA 1
ATOM 876 C C . TYR A 1 111 ? 4.625 -9.092 5.168 1.00 97.00 111 TYR A C 1
ATOM 878 O O . TYR A 1 111 ? 4.308 -10.076 5.828 1.00 97.00 111 TYR A O 1
ATOM 886 N N . MET A 1 112 ? 4.294 -8.906 3.895 1.00 97.19 112 MET A N 1
ATOM 887 C CA . MET A 1 112 ? 3.483 -9.816 3.085 1.00 97.19 112 MET A CA 1
ATOM 888 C C . MET A 1 112 ? 4.263 -10.236 1.839 1.00 97.19 112 MET A C 1
ATOM 890 O O . MET A 1 112 ? 4.996 -9.423 1.264 1.00 97.19 112 MET A O 1
ATOM 894 N N . ALA A 1 113 ? 4.159 -11.499 1.440 1.00 97.75 113 ALA A N 1
ATOM 895 C CA . ALA A 1 113 ? 4.799 -12.005 0.231 1.00 97.75 113 ALA A CA 1
ATOM 896 C C . ALA A 1 113 ? 4.015 -11.600 -1.037 1.00 97.75 113 ALA A C 1
ATOM 898 O O . ALA A 1 113 ? 2.803 -11.403 -0.974 1.00 97.75 113 ALA A O 1
ATOM 899 N N . PRO A 1 114 ? 4.674 -11.517 -2.210 1.00 97.44 114 PRO A N 1
ATOM 900 C CA . PRO A 1 114 ? 3.984 -11.295 -3.483 1.00 97.44 114 PRO A CA 1
ATOM 901 C C . PRO A 1 114 ? 2.878 -12.312 -3.773 1.00 97.44 114 PRO A C 1
ATOM 903 O O . PRO A 1 114 ? 1.838 -11.937 -4.299 1.00 97.44 114 PRO A O 1
ATOM 906 N N . ASP A 1 115 ? 3.088 -13.574 -3.398 1.00 97.19 115 ASP A N 1
ATOM 907 C CA . ASP A 1 115 ? 2.137 -14.660 -3.668 1.00 97.19 115 ASP A CA 1
ATOM 908 C C . ASP A 1 115 ? 0.846 -14.488 -2.856 1.00 97.19 115 ASP A C 1
ATOM 910 O O . ASP A 1 115 ? -0.245 -14.602 -3.403 1.00 97.19 115 ASP A O 1
ATOM 914 N N . GLU A 1 116 ? 0.978 -14.107 -1.581 1.00 96.94 116 GLU A N 1
ATOM 915 C CA . GLU A 1 116 ? -0.152 -13.801 -0.693 1.00 96.94 116 GLU A CA 1
ATOM 916 C C . GLU A 1 116 ? -0.970 -12.613 -1.222 1.00 96.94 116 GLU A C 1
ATOM 918 O O . GLU A 1 116 ? -2.196 -12.612 -1.145 1.00 96.94 116 GLU A O 1
ATOM 923 N N . LEU A 1 117 ? -0.304 -11.597 -1.790 1.00 96.94 117 LEU A N 1
ATOM 924 C CA . LEU A 1 117 ? -0.998 -10.466 -2.403 1.00 96.94 117 LEU A CA 1
ATOM 925 C C . LEU A 1 117 ? -1.803 -10.905 -3.631 1.00 96.94 117 LEU A C 1
ATOM 927 O O . LEU A 1 117 ? -2.959 -10.513 -3.753 1.00 96.94 117 LEU A O 1
ATOM 931 N N . VAL A 1 118 ? -1.223 -11.713 -4.524 1.00 96.75 118 VAL A N 1
ATOM 932 C CA . VAL A 1 118 ? -1.927 -12.197 -5.724 1.00 96.75 118 VAL A CA 1
ATOM 933 C C . VAL A 1 118 ? -3.134 -13.054 -5.348 1.00 96.75 118 VAL A C 1
ATOM 935 O O . VAL A 1 118 ? -4.211 -12.830 -5.891 1.00 96.75 118 VAL A O 1
ATOM 938 N N . GLU A 1 119 ? -3.001 -13.946 -4.365 1.00 96.00 119 GLU A N 1
ATOM 939 C CA . GLU A 1 119 ? -4.119 -14.764 -3.876 1.00 96.00 119 GLU A CA 1
ATOM 940 C C . GLU A 1 119 ? -5.302 -13.903 -3.399 1.00 96.00 119 GLU A C 1
ATOM 942 O O . GLU A 1 119 ? -6.462 -14.200 -3.691 1.00 96.00 119 GLU A O 1
ATOM 947 N N . MET A 1 120 ? -5.023 -12.788 -2.715 1.00 95.38 120 MET A N 1
ATOM 948 C CA . MET A 1 120 ? -6.069 -11.852 -2.298 1.00 95.38 120 MET A CA 1
ATOM 949 C C . MET A 1 120 ? -6.670 -11.055 -3.458 1.00 95.38 120 MET A C 1
ATOM 951 O O . MET A 1 120 ? -7.856 -10.736 -3.410 1.00 95.38 120 MET A O 1
ATOM 955 N N . LEU A 1 121 ? -5.872 -10.701 -4.470 1.00 94.69 121 LEU A N 1
ATOM 956 C CA . LEU A 1 121 ? -6.354 -9.968 -5.645 1.00 94.69 121 LEU A CA 1
ATOM 957 C C . LEU A 1 121 ? -7.209 -10.852 -6.565 1.00 94.69 121 LEU A C 1
ATOM 959 O O . LEU A 1 121 ? -8.123 -10.345 -7.212 1.00 94.69 121 LEU A O 1
ATOM 963 N N . ASP A 1 122 ? -6.950 -12.160 -6.588 1.00 94.62 122 ASP A N 1
ATOM 964 C CA . ASP A 1 122 ? -7.716 -13.135 -7.369 1.00 94.62 122 ASP A CA 1
ATOM 965 C C . ASP A 1 122 ? -9.090 -13.437 -6.758 1.00 94.62 122 ASP A C 1
ATOM 967 O O . ASP A 1 122 ? -10.027 -13.807 -7.469 1.00 94.62 122 ASP A O 1
ATOM 971 N N . ASN A 1 123 ? -9.237 -13.259 -5.443 1.00 95.25 123 ASN A N 1
ATOM 972 C CA . ASN A 1 123 ? -10.512 -13.429 -4.764 1.00 95.25 123 ASN A CA 1
ATOM 973 C C . ASN A 1 123 ? -11.325 -12.116 -4.798 1.00 95.25 123 ASN A C 1
ATOM 975 O O . ASN A 1 123 ? -10.949 -11.155 -4.124 1.00 95.25 123 ASN A O 1
ATOM 979 N N . PRO A 1 124 ? -12.474 -12.054 -5.501 1.00 92.25 124 P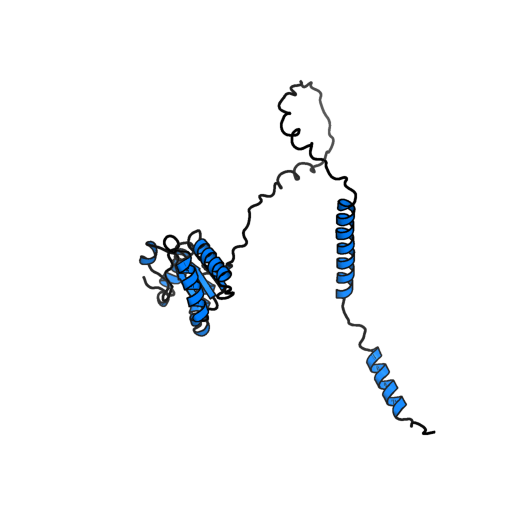RO A N 1
ATOM 980 C CA . PRO A 1 124 ? -13.244 -10.817 -5.661 1.00 92.25 124 PRO A CA 1
ATOM 981 C C . PRO A 1 124 ? -13.782 -10.254 -4.336 1.00 92.25 124 PRO A C 1
ATOM 983 O O . PRO A 1 124 ? -13.882 -9.033 -4.178 1.00 92.25 124 PRO A O 1
ATOM 986 N N . ASP A 1 125 ? -14.078 -11.117 -3.360 1.00 92.81 125 ASP A N 1
ATOM 987 C CA . ASP A 1 125 ? -14.561 -10.688 -2.046 1.00 92.81 125 ASP A CA 1
ATOM 988 C C . ASP A 1 125 ? -13.449 -9.971 -1.266 1.00 92.81 125 ASP A C 1
ATOM 990 O O . ASP A 1 125 ? -13.688 -8.939 -0.631 1.00 92.81 125 ASP A O 1
ATOM 994 N N . LEU A 1 126 ? -12.216 -10.487 -1.349 1.00 92.50 126 LEU A N 1
ATOM 995 C CA . LEU A 1 126 ? -11.039 -9.908 -0.698 1.00 92.50 126 LEU A CA 1
ATOM 996 C C . LEU A 1 126 ? -10.510 -8.686 -1.450 1.00 92.50 126 LEU A C 1
ATOM 998 O O . LEU A 1 126 ? -10.133 -7.706 -0.810 1.00 92.50 126 LEU A O 1
ATOM 1002 N N . LEU A 1 127 ? -10.565 -8.686 -2.781 1.00 93.12 127 LEU A N 1
ATOM 1003 C CA . LEU A 1 127 ? -10.166 -7.560 -3.626 1.00 93.12 127 LEU A CA 1
ATOM 1004 C C . LEU A 1 127 ? -10.870 -6.260 -3.209 1.00 93.12 127 LEU A C 1
ATOM 1006 O O . LEU A 1 127 ? -10.247 -5.203 -3.130 1.00 93.12 127 LEU A O 1
ATOM 1010 N N . SER A 1 128 ? -12.162 -6.337 -2.875 1.00 93.62 128 SER A N 1
ATOM 1011 C CA . SER A 1 128 ? -12.935 -5.176 -2.415 1.00 93.62 128 SER A CA 1
ATOM 1012 C C . SER A 1 128 ? -12.462 -4.627 -1.060 1.00 93.62 128 SER A C 1
ATOM 1014 O O . SER A 1 128 ? -12.607 -3.432 -0.791 1.00 93.62 128 SER A O 1
ATOM 1016 N N . LYS A 1 129 ? -11.841 -5.473 -0.232 1.00 95.75 129 LYS A N 1
ATOM 1017 C CA . LYS A 1 129 ? -11.387 -5.181 1.135 1.00 95.75 129 LYS A CA 1
ATOM 1018 C C . LYS A 1 129 ? -9.907 -4.817 1.218 1.00 95.75 129 LYS A C 1
ATOM 1020 O O . LYS A 1 129 ? -9.479 -4.262 2.232 1.00 95.75 129 LYS A O 1
ATOM 1025 N N . VAL A 1 130 ? -9.134 -5.117 0.179 1.00 97.06 130 VAL A N 1
ATOM 1026 C CA . VAL A 1 130 ? -7.710 -4.793 0.085 1.00 97.06 130 VAL A CA 1
ATOM 1027 C C . VAL A 1 130 ? -7.536 -3.435 -0.594 1.00 97.06 130 VAL A C 1
ATOM 1029 O O . VAL A 1 130 ? -8.222 -3.087 -1.556 1.00 97.06 130 VAL A O 1
ATOM 1032 N N . ALA A 1 131 ? -6.601 -2.646 -0.078 1.00 97.94 131 ALA A N 1
ATOM 1033 C CA . ALA A 1 131 ? -6.080 -1.458 -0.730 1.00 97.94 131 ALA A CA 1
ATOM 1034 C C . ALA A 1 131 ? -4.571 -1.619 -0.919 1.00 97.94 131 ALA A C 1
ATOM 1036 O O . ALA A 1 131 ? -3.853 -1.941 0.028 1.00 97.94 131 ALA A O 1
ATOM 1037 N N . VAL A 1 132 ? -4.085 -1.374 -2.135 1.00 98.12 132 VAL A N 1
ATOM 1038 C CA . VAL A 1 132 ? -2.652 -1.360 -2.443 1.00 98.12 132 VAL A CA 1
ATOM 1039 C C . VAL A 1 132 ? -2.191 0.087 -2.561 1.00 98.12 132 VAL A C 1
ATOM 1041 O O . VAL A 1 132 ? -2.765 0.865 -3.323 1.00 98.12 132 VAL A O 1
ATOM 1044 N N . ILE A 1 133 ? -1.162 0.449 -1.801 1.00 98.38 133 ILE A N 1
ATOM 1045 C CA . ILE A 1 133 ? -0.614 1.798 -1.725 1.00 98.38 133 ILE A CA 1
ATOM 1046 C C . ILE A 1 133 ? 0.807 1.778 -2.286 1.00 98.38 133 ILE A C 1
ATOM 1048 O O . ILE A 1 133 ? 1.717 1.179 -1.707 1.00 98.38 133 ILE A O 1
ATOM 1052 N N . ASP A 1 134 ? 1.006 2.477 -3.397 1.00 98.12 134 ASP A N 1
ATOM 1053 C CA . ASP A 1 134 ? 2.316 2.641 -4.013 1.00 98.12 134 ASP A CA 1
ATOM 1054 C C . ASP A 1 134 ? 2.989 3.913 -3.489 1.00 98.12 134 ASP A C 1
ATOM 1056 O O . ASP A 1 134 ? 2.509 5.034 -3.674 1.00 98.12 134 ASP A O 1
ATOM 1060 N N . CYS A 1 135 ? 4.125 3.723 -2.831 1.00 97.81 135 CYS A N 1
ATOM 1061 C CA . CYS A 1 135 ? 4.932 4.769 -2.224 1.00 97.81 135 CYS A CA 1
ATOM 1062 C C . CYS A 1 135 ? 6.021 5.342 -3.135 1.00 97.81 135 CYS A C 1
ATOM 1064 O O . CYS A 1 135 ? 6.851 6.131 -2.659 1.00 97.81 135 CYS A O 1
ATOM 1066 N N . ARG A 1 136 ? 6.062 4.919 -4.401 1.00 97.12 136 ARG A N 1
ATOM 1067 C CA . ARG A 1 136 ? 6.982 5.441 -5.412 1.00 97.12 136 ARG A CA 1
ATOM 1068 C C . ARG A 1 136 ? 6.644 6.865 -5.830 1.00 97.12 136 ARG A C 1
ATOM 1070 O O . ARG A 1 136 ? 5.521 7.329 -5.662 1.00 97.12 136 ARG A O 1
ATOM 1077 N N . ASP A 1 137 ? 7.651 7.550 -6.347 1.00 93.00 137 ASP A N 1
ATOM 1078 C CA . ASP A 1 137 ? 7.574 8.917 -6.845 1.00 93.00 137 ASP A CA 1
ATOM 1079 C C . ASP A 1 137 ? 7.691 8.901 -8.371 1.00 93.00 137 ASP A C 1
ATOM 1081 O O . ASP A 1 137 ? 6.772 8.427 -9.038 1.00 93.00 137 ASP A O 1
ATOM 1085 N N . SER A 1 138 ? 8.795 9.375 -8.949 1.00 93.12 138 SER A N 1
ATOM 1086 C CA . SER A 1 138 ? 8.963 9.394 -10.411 1.00 93.12 138 SER A CA 1
ATOM 1087 C C . SER A 1 138 ? 9.085 7.994 -11.031 1.00 93.12 138 SER A C 1
ATOM 1089 O O . SER A 1 138 ? 8.745 7.801 -12.197 1.00 93.12 138 SER A O 1
ATOM 1091 N N . ASP A 1 139 ? 9.507 7.000 -10.248 1.00 92.94 139 ASP A N 1
ATOM 1092 C CA . ASP A 1 139 ? 9.679 5.602 -10.651 1.00 92.94 139 ASP A CA 1
ATOM 1093 C C . ASP A 1 139 ? 8.365 4.802 -10.727 1.00 92.94 139 ASP A C 1
ATOM 1095 O O . ASP A 1 139 ? 8.379 3.626 -11.097 1.00 92.94 139 ASP A O 1
ATOM 1099 N N . ARG A 1 140 ? 7.215 5.419 -10.417 1.00 93.94 140 ARG A N 1
ATOM 1100 C CA . ARG A 1 140 ? 5.891 4.807 -10.628 1.00 93.94 140 ARG A CA 1
ATOM 1101 C C . ARG A 1 140 ? 5.540 4.668 -12.116 1.00 93.94 140 ARG A C 1
ATOM 1103 O O . ARG A 1 140 ? 4.836 3.735 -12.485 1.00 93.94 140 ARG A O 1
ATOM 1110 N N . ASN A 1 141 ? 6.059 5.553 -12.969 1.00 92.12 141 ASN A N 1
ATOM 1111 C CA . ASN A 1 141 ? 5.706 5.617 -14.396 1.00 92.12 141 ASN A CA 1
ATOM 1112 C C . ASN A 1 141 ? 6.206 4.422 -15.225 1.00 92.12 141 ASN A C 1
ATOM 1114 O O . ASN A 1 141 ? 5.779 4.260 -16.357 1.00 92.12 141 ASN A O 1
ATOM 1118 N N . ILE A 1 142 ? 7.110 3.605 -14.675 1.00 90.19 142 ILE A N 1
ATOM 1119 C CA . ILE A 1 142 ? 7.619 2.379 -15.319 1.00 90.19 142 ILE A CA 1
ATOM 1120 C C . ILE A 1 142 ? 6.539 1.286 -15.353 1.00 90.19 142 ILE A C 1
ATOM 1122 O O . ILE A 1 142 ? 6.609 0.360 -16.150 1.00 90.19 142 ILE A O 1
ATOM 1126 N N . GLY A 1 143 ? 5.567 1.381 -14.450 1.00 93.94 143 GLY A N 1
ATOM 1127 C CA . GLY A 1 143 ? 4.446 0.468 -14.344 1.00 93.94 143 GLY A CA 1
ATOM 1128 C C . GLY A 1 143 ? 4.004 0.329 -12.895 1.00 93.94 143 GLY A C 1
ATOM 1129 O O . GLY A 1 143 ? 4.804 0.519 -11.971 1.00 93.94 143 GLY A O 1
ATOM 1130 N N . PHE A 1 144 ? 2.727 0.038 -12.677 1.00 96.12 144 PHE A N 1
ATOM 1131 C CA . PHE A 1 144 ? 2.122 -0.060 -11.349 1.00 96.12 144 PHE A CA 1
ATOM 1132 C C . PHE A 1 144 ? 0.977 -1.076 -11.307 1.00 96.12 144 PHE A C 1
ATOM 1134 O O . PHE A 1 144 ? 0.443 -1.490 -12.333 1.00 96.12 144 PHE A O 1
ATOM 1141 N N . LEU A 1 145 ? 0.594 -1.474 -10.093 1.00 95.94 145 LEU A N 1
ATOM 1142 C CA . LEU A 1 145 ? -0.532 -2.377 -9.859 1.00 95.94 145 LEU A CA 1
ATOM 1143 C C . LEU A 1 145 ? -1.858 -1.695 -10.205 1.00 95.94 145 LEU A C 1
ATOM 1145 O O . LEU A 1 145 ? -2.116 -0.575 -9.750 1.00 95.94 145 LEU A O 1
ATOM 1149 N N . VAL A 1 146 ? -2.714 -2.371 -10.970 1.00 94.19 146 VAL A N 1
ATOM 1150 C CA . VAL A 1 146 ? -4.043 -1.858 -11.331 1.00 94.19 146 VAL A CA 1
ATOM 1151 C C . VAL A 1 146 ? -4.833 -1.559 -10.054 1.00 94.19 146 VAL A C 1
ATOM 1153 O O . VAL A 1 146 ? -4.784 -2.309 -9.082 1.00 94.19 146 VAL A O 1
ATOM 1156 N N . ASN A 1 147 ? -5.525 -0.418 -10.033 1.00 93.38 147 ASN A N 1
ATOM 1157 C CA . ASN A 1 147 ? -6.253 0.112 -8.871 1.00 93.38 147 ASN A CA 1
ATOM 1158 C C . ASN A 1 147 ? -5.392 0.476 -7.638 1.00 93.38 147 ASN A C 1
ATOM 1160 O O . ASN A 1 147 ? -5.946 0.751 -6.574 1.00 93.38 147 ASN A O 1
ATOM 1164 N N . SER A 1 148 ? -4.057 0.532 -7.748 1.00 96.56 148 SER A N 1
ATOM 1165 C CA . SER A 1 148 ? -3.209 1.005 -6.641 1.00 96.56 148 SER A CA 1
ATOM 1166 C C . SER A 1 148 ? -3.286 2.523 -6.432 1.00 96.56 148 SER A C 1
ATOM 1168 O O . SER A 1 148 ? -3.185 3.322 -7.370 1.00 96.56 148 SER A O 1
ATOM 1170 N N . ILE A 1 149 ? -3.380 2.939 -5.170 1.00 97.44 149 ILE A N 1
ATOM 1171 C CA . ILE A 1 149 ? -3.418 4.343 -4.747 1.00 97.44 149 ILE A CA 1
ATOM 1172 C C . ILE A 1 149 ? -1.991 4.904 -4.732 1.00 97.44 149 ILE A C 1
ATOM 1174 O O . ILE A 1 149 ? -1.066 4.253 -4.248 1.00 97.44 149 ILE A O 1
ATOM 1178 N N . SER A 1 150 ? -1.786 6.110 -5.271 1.00 96.94 150 SER A N 1
ATOM 1179 C CA . SER A 1 150 ? -0.475 6.778 -5.270 1.00 96.94 150 SER A CA 1
ATOM 1180 C C . SER A 1 150 ? -0.266 7.605 -4.019 1.00 96.94 150 SER A C 1
ATOM 1182 O O . SER A 1 150 ? -0.983 8.577 -3.806 1.00 96.94 150 SER A O 1
ATOM 1184 N N . MET A 1 151 ? 0.738 7.245 -3.219 1.00 97.56 151 MET A N 1
ATOM 1185 C CA . MET A 1 151 ? 1.141 7.987 -2.024 1.00 97.56 151 MET A CA 1
ATOM 1186 C C . MET A 1 151 ? 2.669 8.104 -1.944 1.00 97.56 151 MET A C 1
ATOM 1188 O O . MET A 1 151 ? 3.301 7.459 -1.096 1.00 97.56 151 MET A O 1
ATOM 1192 N N . PRO A 1 152 ? 3.297 8.933 -2.800 1.00 97.00 152 PRO A N 1
ATOM 1193 C CA . PRO A 1 152 ? 4.748 9.054 -2.845 1.00 97.00 152 PRO A CA 1
ATOM 1194 C C . PRO A 1 152 ? 5.311 9.486 -1.488 1.00 97.00 152 PRO A C 1
ATOM 1196 O O . PRO A 1 152 ? 4.986 10.554 -0.966 1.00 97.00 152 PRO A O 1
ATOM 1199 N N . THR A 1 153 ? 6.183 8.672 -0.889 1.00 95.00 153 THR A N 1
ATOM 1200 C CA . THR A 1 153 ? 6.627 8.907 0.501 1.00 95.00 153 THR A CA 1
ATOM 1201 C C . THR A 1 153 ? 7.367 10.234 0.684 1.00 95.00 153 THR A C 1
ATOM 1203 O O . THR A 1 153 ? 7.357 10.799 1.780 1.00 95.00 153 THR A O 1
ATOM 1206 N N . ILE A 1 154 ? 8.037 10.721 -0.361 1.00 93.88 154 ILE A N 1
ATOM 1207 C CA . ILE A 1 154 ? 8.834 11.951 -0.306 1.00 93.88 154 ILE A CA 1
ATOM 1208 C C . ILE A 1 154 ? 7.934 13.190 -0.224 1.00 93.88 154 ILE A C 1
ATOM 1210 O O . ILE A 1 154 ? 8.233 14.083 0.565 1.00 93.88 154 ILE A O 1
ATOM 1214 N N . SER A 1 155 ? 6.836 13.230 -0.983 1.00 94.38 155 SER A N 1
ATOM 1215 C CA . SER A 1 155 ? 5.952 14.399 -1.071 1.00 94.38 155 SER A CA 1
ATOM 1216 C C . SER A 1 155 ? 4.726 14.329 -0.160 1.00 94.38 155 SER A C 1
ATOM 1218 O O . SER A 1 155 ? 4.160 15.371 0.155 1.00 94.38 155 SER A O 1
ATOM 1220 N N . CYS A 1 156 ? 4.314 13.137 0.287 1.00 95.50 156 CYS A N 1
ATOM 1221 C CA . CYS A 1 156 ? 3.129 13.005 1.133 1.00 95.50 156 CYS A CA 1
ATOM 1222 C C . CYS A 1 156 ? 3.337 13.621 2.522 1.00 95.50 156 CYS A C 1
ATOM 1224 O O . CYS A 1 156 ? 4.234 13.208 3.270 1.00 95.50 156 CYS A O 1
ATOM 1226 N N . THR A 1 157 ? 2.460 14.563 2.873 1.00 96.75 157 THR A N 1
ATOM 1227 C CA . THR A 1 157 ? 2.379 15.199 4.194 1.00 96.75 157 THR A CA 1
ATOM 1228 C C . THR A 1 157 ? 1.592 14.337 5.183 1.00 96.75 157 THR A C 1
ATOM 1230 O O . THR A 1 157 ? 0.922 13.380 4.795 1.00 96.75 157 THR A O 1
ATOM 1233 N N . GLU A 1 158 ? 1.657 14.664 6.476 1.00 95.50 158 GLU A N 1
ATOM 1234 C CA . GLU A 1 158 ? 0.884 13.958 7.510 1.00 95.50 158 GLU A CA 1
ATOM 1235 C C . GLU A 1 158 ? -0.629 14.057 7.275 1.00 95.50 158 GLU A C 1
ATOM 1237 O O . GLU A 1 158 ? -1.327 13.054 7.382 1.00 95.50 158 GLU A O 1
ATOM 1242 N N . GLU A 1 159 ? -1.122 15.223 6.851 1.00 96.81 159 GLU A N 1
ATOM 1243 C CA . GLU A 1 159 ? -2.540 15.442 6.528 1.00 96.81 159 GLU A CA 1
ATOM 1244 C C . GLU A 1 159 ? -3.031 14.531 5.395 1.00 96.81 159 GLU A C 1
ATOM 1246 O O . GLU A 1 159 ? -4.168 14.061 5.421 1.00 96.81 159 GLU A O 1
ATOM 1251 N N . MET A 1 160 ? -2.170 14.216 4.420 1.00 97.81 160 MET A N 1
ATOM 1252 C CA . MET A 1 160 ? -2.512 13.266 3.359 1.00 97.81 160 MET A CA 1
ATOM 1253 C C . MET A 1 160 ? -2.657 11.837 3.898 1.00 97.81 160 MET A C 1
ATOM 1255 O O . MET A 1 160 ? -3.535 11.105 3.446 1.00 97.81 160 MET A O 1
ATOM 1259 N N . TYR A 1 161 ? -1.836 11.429 4.874 1.00 97.94 161 TYR A N 1
ATOM 1260 C CA . TYR A 1 161 ? -1.998 10.129 5.537 1.00 97.94 161 TYR A CA 1
ATOM 1261 C C . TYR A 1 161 ? -3.237 10.095 6.439 1.00 97.94 161 TYR A C 1
ATOM 1263 O O . TYR A 1 161 ? -3.911 9.067 6.475 1.00 97.94 161 TYR A O 1
ATOM 1271 N N . ASP A 1 162 ? -3.573 11.202 7.107 1.00 97.81 162 ASP A N 1
ATOM 1272 C CA . ASP A 1 162 ? -4.820 11.337 7.869 1.00 97.81 162 ASP A CA 1
ATOM 1273 C C . ASP A 1 162 ? -6.043 11.188 6.941 1.00 97.81 162 ASP A C 1
ATOM 1275 O O . ASP A 1 162 ? -6.967 10.422 7.230 1.00 97.81 162 ASP A O 1
ATOM 1279 N N . GLY A 1 163 ? -6.022 11.858 5.782 1.00 97.81 163 GLY A N 1
ATOM 1280 C CA . GLY A 1 163 ? -7.060 11.743 4.754 1.00 97.81 163 GLY A CA 1
ATOM 1281 C C . GLY A 1 163 ? -7.174 10.332 4.173 1.00 97.81 163 GLY A C 1
ATOM 1282 O O . GLY A 1 163 ? -8.282 9.811 4.027 1.00 97.81 163 GLY A O 1
ATOM 1283 N N . LEU A 1 164 ? -6.041 9.675 3.905 1.00 97.94 164 LEU A N 1
ATOM 1284 C CA . LEU A 1 164 ? -6.015 8.284 3.452 1.00 97.94 164 LEU A CA 1
ATOM 1285 C C . LEU A 1 164 ? -6.612 7.345 4.507 1.00 97.94 164 LEU A C 1
ATOM 1287 O O . LEU A 1 164 ? -7.447 6.511 4.174 1.00 97.94 164 LEU A O 1
ATOM 1291 N N . ALA A 1 165 ? -6.221 7.486 5.777 1.00 97.69 165 ALA A N 1
ATOM 1292 C CA . ALA A 1 165 ? -6.726 6.650 6.866 1.00 97.69 165 ALA A CA 1
ATOM 1293 C C . ALA A 1 165 ? -8.244 6.778 7.020 1.00 97.69 165 ALA A C 1
ATOM 1295 O O . ALA A 1 165 ? -8.933 5.765 7.132 1.00 97.69 165 ALA A O 1
ATOM 1296 N N . LYS A 1 166 ? -8.768 8.005 6.941 1.00 97.75 166 LYS A N 1
ATOM 1297 C CA . LYS A 1 166 ? -10.209 8.261 6.940 1.00 97.75 166 LYS A CA 1
ATOM 1298 C C . LYS A 1 166 ? -10.908 7.605 5.744 1.00 97.75 166 LYS A C 1
ATOM 1300 O O . LYS A 1 166 ? -11.895 6.904 5.936 1.00 97.75 166 LYS A O 1
ATOM 1305 N N . THR A 1 167 ? -10.369 7.779 4.538 1.00 97.94 167 THR A N 1
ATOM 1306 C CA . THR A 1 167 ? -10.958 7.231 3.302 1.00 97.94 167 THR A CA 1
ATOM 1307 C C . THR A 1 167 ? -11.028 5.704 3.347 1.00 97.94 167 THR A C 1
ATOM 1309 O O . THR A 1 167 ? -12.092 5.126 3.153 1.00 97.94 167 THR A O 1
ATOM 1312 N N . LEU A 1 168 ? -9.920 5.035 3.686 1.00 97.56 168 LEU A N 1
ATOM 1313 C CA . LEU A 1 168 ? -9.877 3.570 3.751 1.00 97.56 168 LEU A CA 1
ATOM 1314 C C . LEU A 1 168 ? -10.788 3.007 4.854 1.00 97.56 168 LEU A C 1
ATOM 1316 O O . LEU A 1 168 ? -11.346 1.921 4.695 1.00 97.56 168 LEU A O 1
ATOM 1320 N N . PHE A 1 169 ? -10.960 3.740 5.957 1.00 96.88 169 PHE A N 1
ATOM 1321 C CA . PHE A 1 169 ? -11.904 3.380 7.013 1.00 96.88 169 PHE A CA 1
ATOM 1322 C C . PHE A 1 169 ? -13.365 3.493 6.545 1.00 96.88 169 PHE A C 1
ATOM 1324 O O . PHE A 1 169 ? -14.155 2.576 6.768 1.00 96.88 169 PHE A O 1
ATOM 1331 N N . GLU A 1 170 ? -13.725 4.584 5.864 1.00 96.56 170 GLU A N 1
ATOM 1332 C CA . GLU A 1 170 ? -15.072 4.810 5.317 1.00 96.56 170 GLU A CA 1
ATOM 1333 C C . GLU A 1 170 ? -15.433 3.789 4.227 1.00 96.56 170 GLU A C 1
ATOM 1335 O O . GLU A 1 170 ? -16.552 3.272 4.204 1.00 96.56 170 GLU A O 1
ATOM 1340 N N . GLU A 1 171 ? -14.463 3.418 3.389 1.00 96.12 171 GLU A N 1
ATOM 1341 C CA . GLU A 1 171 ? -14.579 2.351 2.387 1.00 96.12 171 GLU A CA 1
ATOM 1342 C C . GLU A 1 171 ? -14.577 0.934 2.987 1.00 96.12 171 GLU A C 1
ATOM 1344 O O . GLU A 1 171 ? -14.720 -0.045 2.255 1.00 96.12 171 GLU A O 1
ATOM 1349 N N . LYS A 1 172 ? -14.432 0.804 4.315 1.00 95.88 172 LYS A N 1
ATOM 1350 C CA . LYS A 1 172 ? -14.392 -0.473 5.048 1.00 95.88 172 LYS A CA 1
ATOM 1351 C C . LYS A 1 172 ? -13.307 -1.425 4.540 1.00 95.88 172 LYS A C 1
ATOM 1353 O O . LYS A 1 172 ? -13.505 -2.640 4.496 1.00 95.88 172 LYS A O 1
ATOM 1358 N N . LYS A 1 173 ? -12.148 -0.879 4.171 1.00 97.19 173 LYS A N 1
ATOM 1359 C CA . LYS A 1 173 ? -10.978 -1.689 3.834 1.00 97.19 173 LYS A CA 1
ATOM 1360 C C . LYS A 1 173 ? -10.483 -2.404 5.086 1.00 97.19 173 LYS A C 1
ATOM 1362 O O . LYS A 1 173 ? -10.372 -1.812 6.160 1.00 97.19 173 LYS A O 1
ATOM 1367 N N . GLU A 1 174 ? -10.165 -3.682 4.940 1.00 96.88 174 GLU A N 1
ATOM 1368 C CA . GLU A 1 174 ? -9.642 -4.513 6.025 1.00 96.88 174 GLU A CA 1
ATOM 1369 C C . GLU A 1 174 ? -8.113 -4.576 5.989 1.00 96.88 174 GLU A C 1
ATOM 1371 O O . GLU A 1 174 ? -7.486 -4.694 7.039 1.00 96.88 174 GLU A O 1
ATOM 1376 N N . ILE A 1 175 ? -7.502 -4.451 4.803 1.00 97.38 175 ILE A N 1
ATOM 1377 C CA . ILE A 1 175 ? -6.059 -4.626 4.594 1.00 97.38 175 ILE A CA 1
ATOM 1378 C C . ILE A 1 175 ? -5.513 -3.489 3.726 1.00 97.38 175 ILE A C 1
ATOM 1380 O O . ILE A 1 175 ? -6.045 -3.201 2.656 1.00 97.38 175 ILE A O 1
ATOM 1384 N N . ALA A 1 176 ? -4.421 -2.867 4.168 1.00 98.00 176 ALA A N 1
ATOM 1385 C CA . ALA A 1 176 ? -3.672 -1.861 3.425 1.00 98.00 176 ALA A CA 1
ATOM 1386 C C . ALA A 1 176 ? -2.237 -2.350 3.196 1.00 98.00 176 ALA A C 1
ATOM 1388 O O . ALA A 1 176 ? -1.463 -2.498 4.143 1.00 98.00 176 ALA A O 1
ATOM 1389 N N . VAL A 1 177 ? -1.877 -2.595 1.937 1.00 98.44 177 VAL A N 1
ATOM 1390 C CA . VAL A 1 177 ? -0.566 -3.119 1.535 1.00 98.44 177 VAL A CA 1
ATOM 1391 C C . VAL A 1 177 ? 0.263 -2.002 0.913 1.00 98.44 177 VAL A C 1
ATOM 1393 O O . VAL A 1 177 ? -0.029 -1.530 -0.181 1.00 98.44 177 VAL A O 1
ATOM 1396 N N . PHE A 1 178 ? 1.323 -1.591 1.598 1.00 98.50 178 PHE A N 1
ATOM 1397 C CA . PHE A 1 178 ? 2.263 -0.575 1.139 1.00 98.50 178 PHE A CA 1
ATOM 1398 C C . PHE A 1 178 ? 3.419 -1.214 0.369 1.00 98.50 178 PHE A C 1
ATOM 1400 O O . PHE A 1 178 ? 3.993 -2.214 0.801 1.00 98.50 178 PHE A O 1
ATOM 1407 N N . HIS A 1 179 ? 3.837 -0.611 -0.738 1.00 98.25 179 HIS A N 1
ATOM 1408 C CA . HIS A 1 179 ? 5.045 -1.028 -1.449 1.00 98.25 179 HIS A CA 1
ATOM 1409 C C . HIS A 1 179 ? 5.801 0.167 -2.025 1.00 98.25 179 HIS A C 1
ATOM 1411 O O . HIS A 1 179 ? 5.260 1.258 -2.147 1.00 98.25 179 HIS A O 1
ATOM 1417 N N . CYS A 1 180 ? 7.073 -0.013 -2.376 1.00 96.88 180 CYS A N 1
ATOM 1418 C CA . CY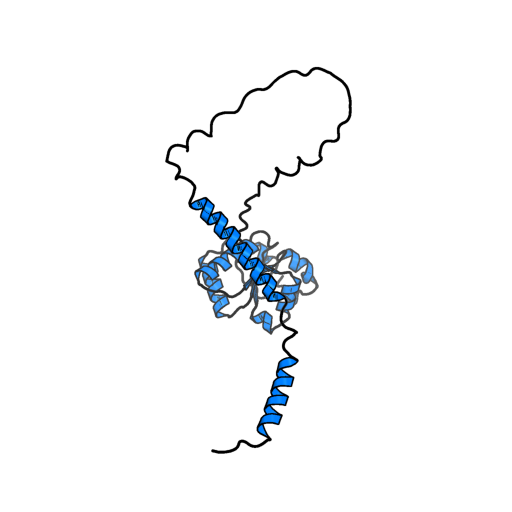S A 1 180 ? 7.764 0.921 -3.271 1.00 96.88 180 CYS A CA 1
ATOM 1419 C C . CYS A 1 180 ? 8.492 0.143 -4.376 1.00 96.88 180 CYS A C 1
ATOM 1421 O O . CYS A 1 180 ? 7.985 -0.896 -4.784 1.00 96.88 180 CYS A O 1
ATOM 1423 N N . ALA A 1 181 ? 9.662 0.592 -4.846 1.00 96.50 181 ALA A N 1
ATOM 1424 C CA . ALA A 1 181 ? 10.492 -0.193 -5.767 1.00 96.50 181 ALA A CA 1
ATOM 1425 C C . ALA A 1 181 ? 10.953 -1.522 -5.137 1.00 96.50 181 ALA A C 1
ATOM 1427 O O . ALA A 1 181 ? 10.620 -2.583 -5.644 1.00 96.50 181 ALA A O 1
ATOM 1428 N N . GLN A 1 182 ? 11.616 -1.461 -3.976 1.00 96.44 182 GLN A N 1
ATOM 1429 C CA . GLN A 1 182 ? 12.167 -2.635 -3.267 1.00 96.44 182 GLN A CA 1
ATOM 1430 C C . GLN A 1 182 ? 11.561 -2.866 -1.873 1.00 96.44 182 GLN A C 1
ATOM 1432 O O . GLN A 1 182 ? 11.877 -3.838 -1.190 1.00 96.44 182 GLN A O 1
ATOM 1437 N N . SER A 1 183 ? 10.726 -1.934 -1.406 1.00 96.69 183 SER A N 1
ATOM 1438 C CA . SER A 1 183 ? 10.157 -1.909 -0.048 1.00 96.69 183 SER A CA 1
ATOM 1439 C C . SER A 1 183 ? 11.182 -1.913 1.099 1.00 96.69 183 SER A C 1
ATOM 1441 O O . SER A 1 183 ? 10.878 -2.378 2.191 1.00 96.69 183 SER A O 1
ATOM 1443 N N . LEU A 1 184 ? 12.378 -1.343 0.890 1.00 94.88 184 LEU A N 1
ATOM 1444 C CA . LEU A 1 184 ? 13.412 -1.222 1.935 1.00 94.88 184 LEU A CA 1
ATOM 1445 C C . LEU A 1 184 ? 13.328 0.082 2.745 1.00 94.88 184 LEU A C 1
ATOM 1447 O O . LEU A 1 184 ? 13.632 0.098 3.933 1.00 94.88 184 LEU A O 1
ATOM 1451 N N . VAL A 1 185 ? 12.925 1.185 2.105 1.00 95.12 185 VAL A N 1
ATOM 1452 C CA . VAL A 1 185 ? 12.941 2.528 2.720 1.00 95.12 185 VAL A CA 1
ATOM 1453 C C . VAL A 1 185 ? 11.573 3.197 2.625 1.00 95.12 185 VAL A C 1
ATOM 1455 O O . VAL A 1 185 ? 10.922 3.426 3.643 1.00 95.12 185 VAL A O 1
ATOM 1458 N N . ARG A 1 186 ? 11.118 3.502 1.400 1.00 96.62 186 ARG A N 1
ATOM 1459 C CA . ARG A 1 186 ? 9.886 4.274 1.158 1.00 96.62 186 ARG A CA 1
ATOM 1460 C C . ARG A 1 186 ? 8.635 3.535 1.650 1.00 96.62 186 ARG A C 1
ATOM 1462 O O . ARG A 1 186 ? 7.923 4.084 2.479 1.00 96.62 186 ARG A O 1
ATOM 1469 N N . GLY A 1 187 ? 8.438 2.274 1.249 1.00 96.69 187 GLY A N 1
ATOM 1470 C CA . GLY A 1 187 ? 7.299 1.447 1.687 1.00 96.69 187 GLY A CA 1
ATOM 1471 C C . GLY A 1 187 ? 7.156 1.355 3.217 1.00 96.69 187 GLY A C 1
ATOM 1472 O O . GLY A 1 187 ? 6.145 1.812 3.748 1.00 96.69 187 GLY A O 1
ATOM 1473 N N . PRO A 1 188 ? 8.181 0.877 3.951 1.00 97.19 188 PRO A N 1
ATOM 1474 C CA . PRO A 1 188 ? 8.189 0.855 5.418 1.00 97.19 188 PRO A CA 1
ATOM 1475 C C . PRO A 1 188 ? 7.911 2.210 6.082 1.00 97.19 188 PRO A C 1
ATOM 1477 O O . PRO A 1 188 ? 7.210 2.292 7.091 1.00 97.19 188 PRO A O 1
ATOM 1480 N N . LYS A 1 189 ? 8.458 3.295 5.522 1.00 96.38 189 LYS A N 1
ATOM 1481 C CA . LYS A 1 189 ? 8.253 4.653 6.038 1.00 96.38 189 LYS A CA 1
ATOM 1482 C C . LYS A 1 189 ? 6.820 5.139 5.806 1.00 96.38 189 LYS A C 1
ATOM 1484 O O . LYS A 1 189 ? 6.249 5.741 6.713 1.00 96.38 189 LYS A O 1
ATOM 1489 N N . GLY A 1 190 ? 6.241 4.865 4.637 1.00 97.12 190 GLY A N 1
ATOM 1490 C CA . GLY A 1 190 ? 4.840 5.152 4.325 1.00 97.12 190 GLY A CA 1
ATOM 1491 C C . GLY A 1 190 ? 3.883 4.382 5.235 1.00 97.12 190 GLY A C 1
ATOM 1492 O O . GLY A 1 190 ? 3.023 4.994 5.862 1.00 97.12 190 GLY A O 1
ATOM 1493 N N . ALA A 1 191 ? 4.112 3.078 5.408 1.00 97.88 191 ALA A N 1
ATOM 1494 C CA . ALA A 1 191 ? 3.333 2.227 6.308 1.00 97.88 191 ALA A CA 1
ATOM 1495 C C . ALA A 1 191 ? 3.359 2.730 7.761 1.00 97.88 191 ALA A C 1
ATOM 1497 O O . ALA A 1 191 ? 2.317 2.844 8.398 1.00 97.88 191 ALA A O 1
ATOM 1498 N N . ASN A 1 192 ? 4.534 3.107 8.280 1.00 96.62 192 ASN A N 1
ATOM 1499 C CA . ASN A 1 192 ? 4.643 3.686 9.622 1.00 96.62 192 ASN A CA 1
ATOM 1500 C C . ASN A 1 192 ? 3.890 5.016 9.756 1.00 96.62 192 ASN A C 1
ATOM 1502 O O . ASN A 1 192 ? 3.206 5.227 10.754 1.00 96.62 192 ASN A O 1
ATOM 1506 N N . ARG A 1 193 ? 4.004 5.917 8.771 1.00 96.56 193 ARG A N 1
ATOM 1507 C CA . ARG A 1 193 ? 3.280 7.201 8.781 1.00 96.56 193 ARG A CA 1
ATOM 1508 C C . ARG A 1 193 ? 1.770 6.992 8.762 1.00 96.56 193 ARG A C 1
ATOM 1510 O O . ARG A 1 193 ? 1.066 7.619 9.545 1.00 96.56 193 ARG A O 1
ATOM 1517 N N . PHE A 1 194 ? 1.296 6.065 7.938 1.00 97.69 194 PHE A N 1
ATOM 1518 C CA . PHE A 1 194 ? -0.108 5.681 7.899 1.00 97.69 194 PHE A CA 1
ATOM 1519 C C . PHE A 1 194 ? -0.582 5.078 9.226 1.00 97.69 194 PHE A C 1
ATOM 1521 O O . PHE A 1 194 ? -1.606 5.492 9.757 1.00 97.69 194 PHE A O 1
ATOM 1528 N N . ALA A 1 195 ? 0.186 4.163 9.816 1.00 96.81 195 ALA A N 1
ATOM 1529 C CA . ALA A 1 195 ? -0.174 3.546 11.088 1.00 96.81 195 ALA A CA 1
ATOM 1530 C C . ALA A 1 195 ? -0.191 4.561 12.251 1.00 96.81 195 ALA A C 1
ATOM 1532 O O . ALA A 1 195 ? -0.992 4.444 13.180 1.00 96.81 195 ALA A O 1
ATOM 1533 N N . LEU A 1 196 ? 0.674 5.582 12.204 1.00 95.62 196 LEU A N 1
ATOM 1534 C CA . LEU A 1 196 ? 0.625 6.715 13.132 1.00 95.62 196 LEU A CA 1
ATOM 1535 C C . LEU A 1 196 ? -0.627 7.575 12.914 1.00 95.62 196 LEU A C 1
ATOM 1537 O O . LEU A 1 196 ? -1.263 7.946 13.899 1.00 95.62 196 LEU A O 1
ATOM 1541 N N . ALA A 1 197 ? -1.009 7.838 11.661 1.00 96.50 197 ALA A N 1
ATOM 1542 C CA . ALA A 1 197 ? -2.244 8.546 11.319 1.00 96.50 197 ALA A CA 1
ATOM 1543 C C . ALA A 1 197 ? -3.491 7.784 11.805 1.00 96.50 197 ALA A C 1
ATOM 1545 O O . ALA A 1 197 ? -4.346 8.354 12.480 1.00 96.50 197 ALA A O 1
ATOM 1546 N N . GLN A 1 198 ? -3.552 6.467 11.581 1.00 96.44 198 GLN A N 1
ATOM 1547 C CA . GLN A 1 198 ? -4.611 5.608 12.119 1.00 96.44 198 GLN A CA 1
ATOM 1548 C C . GLN A 1 198 ? -4.699 5.706 13.643 1.00 96.44 198 GLN A C 1
ATOM 1550 O O . GLN A 1 198 ? -5.773 5.955 14.188 1.00 96.44 198 GLN A O 1
ATOM 1555 N N . LYS A 1 199 ? -3.560 5.592 14.338 1.00 95.62 199 LYS A N 1
ATOM 1556 C CA . LYS A 1 199 ? -3.508 5.702 15.800 1.00 95.62 199 LYS A CA 1
ATOM 1557 C C . LYS A 1 199 ? -3.949 7.080 16.297 1.00 95.62 199 LYS A C 1
ATOM 1559 O O . LYS A 1 199 ? -4.645 7.160 17.306 1.00 95.62 199 LYS A O 1
ATOM 1564 N N . LYS A 1 200 ? -3.556 8.151 15.605 1.00 95.88 200 LYS A N 1
ATOM 1565 C CA . LYS A 1 200 ? -3.953 9.535 15.906 1.00 95.88 200 LYS A CA 1
ATOM 1566 C C . LYS A 1 200 ? -5.467 9.723 15.776 1.00 95.88 200 LYS A C 1
ATOM 1568 O O . LYS A 1 200 ? -6.062 10.387 16.618 1.00 95.88 200 LYS A O 1
ATOM 1573 N N . LEU A 1 201 ? -6.077 9.128 14.751 1.00 95.88 201 LEU A N 1
ATOM 1574 C CA . LEU A 1 201 ? -7.515 9.220 14.473 1.00 95.88 201 LEU A CA 1
ATOM 1575 C C . LEU A 1 201 ? -8.361 8.180 15.232 1.00 95.88 201 LEU A C 1
ATOM 1577 O O . LEU A 1 201 ? -9.585 8.269 15.227 1.00 95.88 201 LEU A O 1
ATOM 1581 N N . GLY A 1 202 ? -7.730 7.213 15.903 1.00 95.81 202 GLY A N 1
ATOM 1582 C CA . GLY A 1 202 ? -8.414 6.145 16.638 1.00 95.81 202 GLY A CA 1
ATOM 1583 C C . GLY A 1 202 ? -8.935 5.002 15.759 1.00 95.81 202 GLY A C 1
ATOM 1584 O O . GLY A 1 202 ? -9.809 4.251 16.191 1.00 95.81 202 GLY A O 1
ATOM 1585 N N . TYR A 1 203 ? -8.410 4.847 14.542 1.00 95.06 203 TYR A N 1
ATOM 1586 C CA . TYR A 1 203 ? -8.756 3.742 13.648 1.00 95.06 203 TYR A CA 1
ATOM 1587 C C . TYR A 1 203 ? -7.885 2.511 13.924 1.00 95.06 203 TYR A C 1
ATOM 1589 O O . TYR A 1 203 ? -6.662 2.603 13.993 1.00 95.06 203 TYR A O 1
ATOM 1597 N N . MET A 1 204 ? -8.527 1.346 14.052 1.00 90.25 204 MET A N 1
ATOM 1598 C CA . MET A 1 204 ? -7.856 0.045 14.232 1.00 90.25 204 MET A CA 1
ATOM 1599 C C . MET A 1 204 ? -7.774 -0.775 12.934 1.00 90.25 204 MET A C 1
ATOM 1601 O O . MET A 1 204 ? -7.081 -1.787 12.889 1.00 90.25 204 MET A O 1
ATOM 1605 N N . ILE A 1 205 ? -8.488 -0.341 11.893 1.00 93.88 205 ILE A N 1
ATOM 1606 C CA . ILE A 1 205 ? -8.520 -0.932 10.551 1.00 93.88 205 ILE A CA 1
ATOM 1607 C C . ILE A 1 205 ? -8.227 0.162 9.510 1.00 93.88 205 ILE A C 1
ATOM 1609 O O . ILE A 1 205 ? -8.474 1.340 9.795 1.00 93.88 205 ILE A O 1
ATOM 1613 N N . PRO A 1 206 ? -7.713 -0.180 8.316 1.00 96.06 206 PRO A N 1
ATOM 1614 C CA . PRO A 1 206 ? -7.222 -1.500 7.890 1.00 96.06 206 PRO A CA 1
ATOM 1615 C C . PRO A 1 206 ? -5.922 -1.949 8.585 1.00 96.06 206 PRO A C 1
ATOM 1617 O O . PRO A 1 206 ? -5.147 -1.124 9.066 1.00 96.06 206 PRO A O 1
ATOM 1620 N N . ALA A 1 207 ? -5.658 -3.257 8.596 1.00 96.69 207 ALA A N 1
ATOM 1621 C CA . ALA A 1 207 ? -4.374 -3.824 8.996 1.00 96.69 207 ALA A CA 1
ATOM 1622 C C . ALA A 1 207 ? -3.276 -3.442 7.990 1.00 96.69 207 ALA A C 1
ATOM 1624 O O . ALA A 1 207 ? -3.485 -3.493 6.777 1.00 96.69 207 ALA A O 1
ATOM 1625 N N . VAL A 1 208 ? -2.102 -3.059 8.495 1.00 97.94 208 VAL A N 1
ATOM 1626 C CA . VAL A 1 208 ? -1.026 -2.482 7.678 1.00 97.94 208 VAL A CA 1
ATOM 1627 C C . VAL A 1 208 ? 0.022 -3.535 7.338 1.00 97.94 208 VAL A C 1
ATOM 1629 O O . VAL A 1 208 ? 0.625 -4.144 8.226 1.00 97.94 208 VAL A O 1
ATOM 1632 N N . TYR A 1 209 ? 0.289 -3.697 6.046 1.00 98.25 209 TYR A N 1
ATOM 1633 C CA . TYR A 1 209 ? 1.311 -4.595 5.523 1.00 98.25 209 TYR A CA 1
ATOM 1634 C C . TYR A 1 209 ? 2.292 -3.862 4.615 1.00 98.25 209 TYR A C 1
ATOM 1636 O O . TYR A 1 209 ? 1.966 -2.841 4.014 1.00 98.25 209 TYR A O 1
ATOM 1644 N N . VAL A 1 210 ? 3.496 -4.412 4.485 1.00 98.44 210 VAL A N 1
ATOM 1645 C CA . VAL A 1 210 ? 4.497 -3.997 3.503 1.00 98.44 210 VAL A CA 1
ATOM 1646 C C . VAL A 1 210 ? 4.798 -5.163 2.568 1.00 98.44 210 VAL A C 1
ATOM 1648 O O . VAL A 1 210 ? 5.184 -6.245 3.017 1.00 98.44 210 VAL A O 1
ATOM 1651 N N . LEU A 1 211 ? 4.661 -4.943 1.262 1.00 98.44 211 LEU A N 1
ATOM 1652 C CA . LEU A 1 211 ? 4.962 -5.946 0.244 1.00 98.44 211 LEU A CA 1
ATOM 1653 C C . LEU A 1 211 ? 6.467 -6.218 0.199 1.00 98.44 211 LEU A C 1
ATOM 1655 O O . LEU A 1 211 ? 7.264 -5.327 -0.116 1.00 98.44 211 LEU A O 1
ATOM 1659 N N . ARG A 1 212 ? 6.866 -7.452 0.495 1.00 97.94 212 ARG A N 1
ATOM 1660 C CA . ARG A 1 212 ? 8.267 -7.875 0.516 1.00 97.94 212 ARG A CA 1
ATOM 1661 C C . ARG A 1 212 ? 8.876 -7.788 -0.884 1.00 97.94 212 ARG A C 1
ATOM 1663 O O . ARG A 1 212 ? 8.351 -8.363 -1.828 1.00 97.94 212 ARG A O 1
ATOM 1670 N N . GLY A 1 213 ? 10.005 -7.089 -0.996 1.00 97.19 213 GLY A N 1
ATOM 1671 C CA . GLY A 1 213 ? 10.725 -6.909 -2.262 1.00 97.19 213 GLY A CA 1
ATOM 1672 C C . GLY A 1 213 ? 10.111 -5.873 -3.212 1.00 97.19 213 GLY A C 1
ATOM 1673 O O . GLY A 1 213 ? 10.700 -5.596 -4.250 1.00 97.19 213 GLY A O 1
ATOM 1674 N N . GLY A 1 214 ? 8.977 -5.264 -2.844 1.00 97.25 214 GLY A N 1
ATOM 1675 C CA . GLY A 1 214 ? 8.357 -4.169 -3.588 1.00 97.25 214 GLY A CA 1
ATOM 1676 C C . GLY A 1 214 ? 7.922 -4.525 -5.011 1.00 97.25 214 GLY A C 1
ATOM 1677 O O . GLY A 1 214 ? 7.676 -5.685 -5.336 1.00 97.25 214 GLY A O 1
ATOM 1678 N N . TRP A 1 215 ? 7.807 -3.492 -5.843 1.00 97.44 215 TRP A N 1
ATOM 1679 C CA . TRP A 1 215 ? 7.453 -3.589 -7.256 1.00 97.44 215 TRP A CA 1
ATOM 1680 C C . TRP A 1 215 ? 8.443 -4.447 -8.045 1.00 97.44 215 TRP A C 1
ATOM 1682 O O . TRP A 1 215 ? 8.009 -5.242 -8.865 1.00 97.44 215 TRP A O 1
ATOM 1692 N N . GLU A 1 216 ? 9.748 -4.341 -7.785 1.00 96.44 216 GLU A N 1
ATOM 1693 C CA . GLU A 1 216 ? 10.768 -5.102 -8.520 1.00 96.44 216 GLU A CA 1
ATOM 1694 C C . GLU A 1 216 ? 10.579 -6.611 -8.346 1.00 96.44 216 GLU A C 1
ATOM 1696 O O . GLU A 1 216 ? 10.536 -7.345 -9.332 1.00 96.44 216 GLU A O 1
ATOM 1701 N N . ALA A 1 217 ? 10.408 -7.079 -7.105 1.00 97.00 217 ALA A N 1
ATOM 1702 C CA . ALA A 1 217 ? 10.177 -8.497 -6.842 1.00 97.00 217 ALA A CA 1
ATOM 1703 C C . ALA A 1 217 ? 8.820 -8.970 -7.380 1.00 97.00 217 ALA A C 1
ATOM 1705 O O . ALA A 1 217 ? 8.715 -10.087 -7.888 1.00 97.00 217 ALA A O 1
ATOM 1706 N N . PHE A 1 218 ? 7.791 -8.124 -7.281 1.00 97.25 218 PHE A N 1
ATOM 1707 C CA . PHE A 1 218 ? 6.464 -8.429 -7.803 1.00 97.25 218 PHE A CA 1
ATOM 1708 C C . PHE A 1 218 ? 6.477 -8.564 -9.330 1.00 97.25 218 PHE A C 1
ATOM 1710 O O . PHE A 1 218 ? 6.053 -9.587 -9.862 1.00 97.25 218 PHE A O 1
ATOM 1717 N N . TYR A 1 219 ? 7.034 -7.575 -10.028 1.00 96.62 219 TYR A N 1
ATOM 1718 C CA . TYR A 1 219 ? 7.149 -7.550 -11.481 1.00 96.62 219 TYR A CA 1
ATOM 1719 C C . TYR A 1 219 ? 8.041 -8.681 -11.997 1.00 96.62 219 TYR A C 1
ATOM 1721 O O . TYR A 1 219 ? 7.678 -9.359 -12.948 1.00 96.62 219 TYR A O 1
ATOM 1729 N N . HIS A 1 220 ? 9.171 -8.959 -11.341 1.00 96.25 220 HIS A N 1
ATOM 1730 C CA . HIS A 1 220 ? 10.037 -10.069 -11.741 1.00 96.25 220 HIS A CA 1
ATOM 1731 C C . HIS A 1 220 ? 9.328 -11.429 -11.669 1.00 96.25 220 HIS A C 1
ATOM 1733 O O . HIS A 1 220 ? 9.606 -12.311 -12.476 1.00 96.25 220 HIS A O 1
ATOM 1739 N N . ARG A 1 221 ? 8.417 -11.612 -10.705 1.00 96.62 221 ARG A N 1
ATOM 1740 C CA . ARG A 1 221 ? 7.685 -12.871 -10.539 1.00 96.62 221 ARG A CA 1
ATOM 1741 C C . ARG A 1 221 ? 6.443 -12.968 -11.424 1.00 96.62 221 ARG A C 1
ATOM 1743 O O . ARG A 1 221 ? 6.167 -14.043 -11.947 1.00 96.62 221 ARG A O 1
ATOM 1750 N N . TYR A 1 222 ? 5.685 -11.883 -11.548 1.00 96.62 222 TYR A N 1
ATOM 1751 C CA . TYR A 1 222 ? 4.353 -11.898 -12.153 1.00 96.62 222 TYR A CA 1
ATOM 1752 C C . TYR A 1 222 ? 4.245 -11.107 -13.456 1.00 96.62 222 TYR A C 1
ATOM 1754 O O . TYR A 1 222 ? 3.211 -11.209 -14.104 1.00 96.62 222 TYR A O 1
ATOM 1762 N N . GLY A 1 223 ? 5.270 -10.355 -13.867 1.00 94.81 223 GLY A N 1
ATOM 1763 C CA . GLY A 1 223 ? 5.229 -9.477 -15.044 1.00 94.81 223 GLY A CA 1
ATOM 1764 C C . GLY A 1 223 ? 4.820 -10.205 -16.322 1.00 94.81 223 GLY A C 1
ATOM 1765 O O . GLY A 1 223 ? 3.974 -9.713 -17.063 1.00 94.81 223 GLY A O 1
ATOM 1766 N N . ASP A 1 224 ? 5.337 -11.420 -16.516 1.00 94.88 224 ASP A N 1
ATOM 1767 C CA . ASP A 1 224 ? 5.008 -12.255 -17.677 1.00 94.88 224 ASP A CA 1
ATOM 1768 C C . ASP A 1 224 ? 3.767 -13.141 -17.450 1.00 94.88 224 ASP A C 1
ATOM 1770 O O . ASP A 1 224 ? 3.085 -13.523 -18.399 1.00 94.88 224 ASP A O 1
ATOM 1774 N N . VAL A 1 225 ? 3.474 -13.496 -16.193 1.00 95.06 225 VAL A N 1
ATOM 1775 C CA . VAL A 1 225 ? 2.449 -14.497 -15.835 1.00 95.06 225 VAL A CA 1
ATOM 1776 C C . VAL A 1 225 ? 1.070 -13.867 -15.640 1.00 95.06 225 VAL A C 1
ATOM 1778 O O . VAL A 1 225 ? 0.060 -14.461 -16.010 1.00 95.06 225 VAL A O 1
ATOM 1781 N N . ARG A 1 226 ? 1.023 -12.679 -15.032 1.00 93.75 226 ARG A N 1
ATOM 1782 C CA . ARG A 1 226 ? -0.191 -11.940 -14.657 1.00 93.75 226 ARG A CA 1
ATOM 1783 C C . ARG A 1 226 ? -0.105 -10.470 -15.084 1.00 93.75 226 ARG A C 1
ATOM 1785 O O . ARG A 1 226 ? -0.153 -9.575 -14.233 1.00 93.75 226 ARG A O 1
ATOM 1792 N N . PRO A 1 227 ? 0.022 -10.192 -16.396 1.00 93.88 227 PRO A N 1
ATOM 1793 C CA . PRO A 1 227 ? 0.041 -8.821 -16.901 1.00 93.88 227 PRO A CA 1
ATOM 1794 C C . PRO A 1 227 ? -1.297 -8.097 -16.677 1.00 93.88 227 PRO A C 1
ATOM 1796 O O . PRO A 1 227 ? -1.329 -6.874 -16.663 1.00 93.88 227 PRO A O 1
ATOM 1799 N N . ASP A 1 228 ? -2.394 -8.828 -16.444 1.00 94.56 228 ASP A N 1
ATOM 1800 C CA . ASP A 1 228 ? -3.721 -8.289 -16.114 1.00 94.56 228 ASP A CA 1
ATOM 1801 C C . ASP A 1 228 ? -3.743 -7.463 -14.819 1.00 94.56 228 ASP A C 1
ATOM 1803 O O . ASP A 1 228 ? -4.547 -6.542 -14.681 1.00 94.56 228 ASP A O 1
ATOM 1807 N N . LEU A 1 229 ? -2.838 -7.761 -13.883 1.00 94.06 229 LEU A N 1
ATOM 1808 C CA . LEU A 1 229 ? -2.726 -7.047 -12.611 1.00 94.06 229 LEU A CA 1
ATOM 1809 C C . LEU A 1 229 ? -1.895 -5.763 -12.718 1.00 94.06 229 LEU A C 1
ATOM 1811 O O . LEU A 1 229 ? -1.766 -5.028 -11.733 1.00 94.06 229 LEU A O 1
ATOM 1815 N N . MET A 1 230 ? -1.308 -5.484 -13.883 1.00 93.69 230 MET A N 1
ATOM 1816 C CA . MET A 1 230 ? -0.315 -4.431 -14.062 1.00 93.69 230 MET A CA 1
ATOM 1817 C C . MET A 1 230 ? -0.718 -3.469 -15.174 1.00 93.69 230 MET A C 1
ATOM 1819 O O . MET A 1 230 ? -1.247 -3.852 -16.211 1.00 93.69 230 MET A O 1
ATOM 1823 N N . HIS A 1 231 ? -0.427 -2.195 -14.955 1.00 90.06 231 HIS A N 1
ATOM 1824 C CA . HIS A 1 231 ? -0.395 -1.197 -16.009 1.00 90.06 231 HIS A CA 1
ATOM 1825 C C . HIS A 1 231 ? 1.068 -0.853 -16.259 1.00 90.06 231 HIS A C 1
ATOM 1827 O O . HIS A 1 231 ? 1.731 -0.371 -15.339 1.00 90.06 231 HIS A O 1
ATOM 1833 N N . VAL A 1 232 ? 1.562 -1.159 -17.458 1.00 81.12 232 VAL A N 1
ATOM 1834 C CA . VAL A 1 232 ? 2.943 -0.933 -17.913 1.00 81.12 232 VAL A CA 1
ATOM 1835 C C . VAL A 1 232 ? 2.908 -0.018 -19.125 1.00 81.12 232 VAL A C 1
ATOM 1837 O O . VAL A 1 232 ? 2.025 -0.243 -19.985 1.00 81.12 232 VAL A O 1
#

Sequence (232 aa):
MRKNGPIADALIRRLAAFLSSSVLLFFPSCYIYIYIFAFYTAIVGACLYGLLNFPRPSVWWASLFLLRKEAACTLTLPHARARSVLFTRAAYCATLLYTSRCCVTMSNYAYMAPDELVEMLDNPDLLSKVAVIDCRDSDRNIGFLVNSISMPTISCTEEMYDGLAKTLFEEKKEIAVFHCAQSLVRGPKGANRFALAQKKLGYMIPAVYVLRGGWEAFYHRYGDVRPDLMHV

Organism: Leishmania tarentolae (NCBI:txid5689)

Foldseek 3Di:
DDDDDPPVVVVVVVVVVVVVPPPPDDDPPVVVVVVVVVVVCVVVVVVVVVVVPDDDDDDDPPPPDDDDDDDDDDDDDDDDDDDDDDDDPPPPPPPPPPPPPPVPPPQQAAADELVRVVVQCVDPVSVLQEAEEEQEDPVCVVKDFPRHHYDNQVPHDLVNLLVVLVVSVVSNRQEYEFFYQQQPPRRSSSQRSNSVSCVVVVHPDRHTYYYHGGPNNNCVVCVVPCVVRMDD